Protein AF-A0A2D6SUH9-F1 (afdb_monomer_lite)

Structure (mmCIF, N/CA/C/O backbone):
data_AF-A0A2D6SUH9-F1
#
_entry.id   AF-A0A2D6SUH9-F1
#
loop_
_atom_site.group_PDB
_atom_site.id
_atom_site.type_symbol
_atom_site.label_atom_id
_atom_site.label_alt_id
_atom_site.label_comp_id
_atom_site.label_asym_id
_atom_site.label_entity_id
_atom_site.label_seq_id
_atom_site.pdbx_PDB_ins_code
_atom_site.Cartn_x
_atom_site.Cartn_y
_atom_site.Cartn_z
_atom_site.occupancy
_atom_site.B_iso_or_equiv
_atom_site.auth_seq_id
_atom_site.auth_comp_id
_atom_site.auth_asym_id
_atom_site.auth_atom_id
_atom_site.pdbx_PDB_model_num
ATOM 1 N N . MET A 1 1 ? -25.200 4.682 37.739 1.00 64.69 1 MET A N 1
ATOM 2 C CA . MET A 1 1 ? -24.087 3.697 37.782 1.00 64.69 1 MET A CA 1
ATOM 3 C C . MET A 1 1 ? -24.037 2.743 36.588 1.00 64.69 1 MET A C 1
ATOM 5 O O . MET A 1 1 ? -23.022 2.747 35.902 1.00 64.69 1 MET A O 1
ATOM 9 N N . LYS A 1 2 ? -25.052 1.905 36.299 1.00 80.12 2 LYS A N 1
ATOM 10 C CA . LYS A 1 2 ? -25.004 1.034 35.094 1.00 80.12 2 LYS A CA 1
ATOM 11 C C . LYS A 1 2 ? -25.083 1.832 33.780 1.00 80.12 2 LYS A C 1
ATOM 13 O O . LYS A 1 2 ? -24.382 1.491 32.833 1.00 80.12 2 LYS A O 1
ATOM 18 N N . SER A 1 3 ? -25.871 2.909 33.765 1.00 85.44 3 SER A N 1
ATOM 19 C CA . SER A 1 3 ? -26.000 3.869 32.656 1.00 85.44 3 SER A CA 1
ATOM 20 C C . SER A 1 3 ? -24.660 4.489 32.252 1.00 85.44 3 SER A C 1
ATOM 22 O O . SER A 1 3 ? -24.271 4.440 31.090 1.00 85.44 3 SER A O 1
ATOM 24 N N . ASP A 1 4 ? -23.915 5.002 33.229 1.00 92.88 4 ASP A N 1
ATOM 25 C CA . ASP A 1 4 ? -22.715 5.818 32.998 1.00 92.88 4 ASP A CA 1
ATOM 26 C C . ASP A 1 4 ? -21.570 4.963 32.447 1.00 92.88 4 ASP A C 1
ATOM 28 O O . ASP A 1 4 ? -20.820 5.373 31.560 1.00 92.88 4 ASP A O 1
ATOM 32 N N . ARG A 1 5 ? -21.487 3.710 32.912 1.00 89.00 5 ARG A N 1
ATOM 33 C CA . ARG A 1 5 ? -20.539 2.724 32.387 1.00 89.00 5 ARG A CA 1
ATOM 34 C C . ARG A 1 5 ? -20.836 2.371 30.931 1.00 89.00 5 ARG A C 1
ATOM 36 O O . ARG A 1 5 ? -19.904 2.203 30.148 1.00 89.00 5 ARG A O 1
ATOM 43 N N . LEU A 1 6 ? -22.113 2.244 30.577 1.00 87.56 6 LEU A N 1
ATOM 44 C CA . LEU A 1 6 ? -22.540 1.903 29.222 1.00 87.56 6 LEU A CA 1
ATOM 45 C C . LEU A 1 6 ? -22.264 3.068 28.264 1.00 87.56 6 LEU A C 1
ATOM 47 O O . LEU A 1 6 ? -21.654 2.854 27.219 1.00 87.56 6 LEU A O 1
ATOM 51 N N . LEU A 1 7 ? -22.580 4.301 28.676 1.00 89.31 7 LEU A N 1
ATOM 52 C CA . LEU A 1 7 ? -22.235 5.519 27.935 1.00 89.31 7 LEU A CA 1
ATOM 53 C C . LEU A 1 7 ? -20.727 5.605 27.664 1.00 89.31 7 LEU A C 1
ATOM 55 O O . LEU A 1 7 ? -20.320 5.769 26.513 1.00 89.31 7 LEU A O 1
ATOM 59 N N . LYS A 1 8 ? -19.889 5.384 28.684 1.00 92.12 8 LYS A N 1
ATOM 60 C CA . LYS A 1 8 ? -18.429 5.386 28.520 1.00 92.12 8 LYS A CA 1
ATOM 61 C C . LYS A 1 8 ? -17.947 4.330 27.518 1.00 92.12 8 LYS A C 1
ATOM 63 O O . LYS A 1 8 ? -17.175 4.655 26.622 1.00 92.12 8 LYS A O 1
ATOM 68 N N . MET A 1 9 ? -18.440 3.093 27.611 1.00 88.00 9 MET A N 1
ATOM 69 C CA . MET A 1 9 ? -18.059 2.024 26.675 1.00 88.00 9 MET A CA 1
ATOM 70 C C . MET A 1 9 ? -18.512 2.310 25.239 1.00 88.00 9 MET A C 1
ATOM 72 O O . MET A 1 9 ? -17.780 2.013 24.298 1.00 88.00 9 MET A O 1
ATOM 76 N N . THR A 1 10 ? -19.688 2.917 25.045 1.00 88.88 10 THR A N 1
ATOM 77 C CA . THR A 1 10 ? -20.142 3.315 23.702 1.00 88.88 10 THR A CA 1
ATOM 78 C C . THR A 1 10 ? -19.294 4.438 23.106 1.00 88.88 10 THR A C 1
ATOM 80 O O . THR A 1 10 ? -19.019 4.413 21.907 1.00 88.88 10 THR A O 1
ATOM 83 N N . ALA A 1 11 ? -18.828 5.385 23.927 1.00 91.19 11 ALA A N 1
ATOM 84 C CA . ALA A 1 11 ? -17.913 6.436 23.492 1.00 91.19 11 ALA A CA 1
ATOM 85 C C . ALA A 1 11 ? -16.540 5.861 23.104 1.00 91.19 11 ALA A C 1
ATOM 87 O O . ALA A 1 11 ? -16.029 6.173 22.030 1.00 91.19 11 ALA A O 1
ATOM 88 N N . GLU A 1 12 ? -15.986 4.959 23.922 1.00 90.31 12 GLU A N 1
ATOM 89 C CA . GLU A 1 12 ? -14.741 4.236 23.615 1.00 90.31 12 GLU A CA 1
ATOM 90 C C . GLU A 1 12 ? -14.863 3.416 22.322 1.00 90.31 12 GLU A C 1
ATOM 92 O O . GLU A 1 12 ? -13.961 3.431 21.485 1.00 90.31 12 GLU A O 1
ATOM 97 N N . TYR A 1 13 ? -15.998 2.739 22.125 1.00 88.94 13 TYR A N 1
ATOM 98 C CA . TYR A 1 13 ? -16.274 1.977 20.911 1.00 88.94 13 TYR A CA 1
ATOM 99 C C . TYR A 1 13 ? -16.335 2.870 19.664 1.00 88.94 13 TYR A C 1
ATOM 101 O O . TYR A 1 13 ? -15.702 2.548 18.659 1.00 88.94 13 TYR A O 1
ATOM 109 N N . ARG A 1 14 ? -17.039 4.010 19.727 1.00 89.44 14 ARG A N 1
ATOM 110 C CA . ARG A 1 14 ? -17.092 4.984 18.622 1.00 89.44 14 ARG A CA 1
ATOM 111 C C . ARG A 1 14 ? -15.703 5.515 18.277 1.00 89.44 14 ARG A C 1
ATOM 113 O O . ARG A 1 14 ? -15.312 5.451 17.118 1.00 89.44 14 ARG A O 1
ATOM 120 N N . ALA A 1 15 ? -14.928 5.921 19.282 1.00 91.62 15 ALA A N 1
ATOM 121 C CA . ALA A 1 15 ? -13.561 6.395 19.077 1.00 91.62 15 ALA A CA 1
ATOM 122 C C . ALA A 1 15 ? -12.661 5.321 18.436 1.00 91.62 15 ALA A C 1
ATOM 124 O O . ALA A 1 15 ? -11.898 5.613 17.515 1.00 91.62 15 ALA A O 1
ATOM 125 N N . ALA A 1 16 ? -12.770 4.062 18.875 1.00 90.06 16 ALA A N 1
ATOM 126 C CA . ALA A 1 16 ? -12.025 2.951 18.283 1.00 90.06 16 ALA A CA 1
ATOM 127 C C . ALA A 1 16 ? -12.436 2.677 16.827 1.00 90.06 16 ALA A C 1
ATOM 129 O O . ALA A 1 16 ? -11.591 2.334 15.997 1.00 90.06 16 ALA A O 1
ATOM 130 N N . LEU A 1 17 ? -13.724 2.827 16.515 1.00 88.75 17 LEU A N 1
ATOM 131 C CA . LEU A 1 17 ? -14.272 2.621 15.179 1.00 88.75 17 LEU A CA 1
ATOM 132 C C . LEU A 1 17 ? -13.851 3.735 14.214 1.00 88.75 17 LEU A C 1
ATOM 134 O O . LEU A 1 17 ? -13.457 3.440 13.086 1.00 88.75 17 LEU A O 1
ATOM 138 N N . ASP A 1 18 ? -13.873 4.990 14.657 1.00 91.25 18 ASP A N 1
ATOM 139 C CA . ASP A 1 18 ? -13.424 6.132 13.855 1.00 91.25 18 ASP A CA 1
ATOM 140 C C . ASP A 1 18 ? -11.919 6.068 13.587 1.00 91.25 18 ASP A C 1
ATOM 142 O O . ASP A 1 18 ? -11.479 6.262 12.452 1.00 91.25 18 ASP A O 1
ATOM 146 N N . LEU A 1 19 ? -11.131 5.683 14.593 1.00 90.25 19 LEU A N 1
ATOM 147 C CA . LEU A 1 19 ? -9.700 5.453 14.426 1.00 90.25 19 LEU A CA 1
ATOM 148 C C . LEU A 1 19 ? -9.415 4.320 13.432 1.00 90.25 19 LEU A C 1
ATOM 150 O O . LEU A 1 19 ? -8.535 4.446 12.586 1.00 90.25 19 LEU A O 1
ATOM 154 N N . TRP A 1 20 ? -10.191 3.234 13.484 1.00 89.88 20 TRP A N 1
ATOM 155 C CA . TRP A 1 20 ? -10.067 2.142 12.519 1.00 89.88 20 TRP A CA 1
ATOM 156 C C . TRP A 1 20 ? -10.394 2.583 11.084 1.00 89.88 20 TRP A C 1
ATOM 158 O O . TRP A 1 20 ? -9.660 2.225 10.164 1.00 89.88 20 TRP A O 1
ATOM 168 N N . LYS A 1 21 ? -11.453 3.381 10.884 1.00 89.25 21 LYS A N 1
ATOM 169 C CA . LYS A 1 21 ? -11.788 3.954 9.567 1.00 89.25 21 LYS A CA 1
ATOM 170 C C . LYS A 1 21 ? -10.675 4.857 9.046 1.00 89.25 21 LYS A C 1
ATOM 172 O O . LYS A 1 21 ? -10.312 4.774 7.876 1.00 89.25 21 LYS A O 1
ATOM 177 N N . HIS A 1 22 ? -10.129 5.705 9.913 1.00 91.69 22 HIS A N 1
ATOM 178 C CA . HIS A 1 22 ? -9.018 6.579 9.560 1.00 91.69 22 HIS A CA 1
ATOM 179 C C . HIS A 1 22 ? -7.781 5.775 9.127 1.00 91.69 22 HIS A C 1
ATOM 181 O O . HIS A 1 22 ? -7.218 6.041 8.065 1.00 91.69 22 HIS A O 1
ATOM 187 N N . ASP A 1 23 ? -7.411 4.745 9.894 1.00 89.94 23 ASP A N 1
ATOM 188 C CA . ASP A 1 23 ? -6.299 3.848 9.564 1.00 89.94 23 ASP A CA 1
ATOM 189 C C . ASP A 1 23 ? -6.527 3.110 8.230 1.00 89.94 23 ASP A C 1
ATOM 191 O O . ASP A 1 23 ? -5.582 2.920 7.458 1.00 89.94 23 ASP A O 1
ATOM 195 N N . ASP A 1 24 ? -7.767 2.710 7.925 1.00 89.38 24 ASP A N 1
ATOM 196 C CA . ASP A 1 24 ? -8.095 2.056 6.655 1.00 89.38 24 ASP A CA 1
ATOM 197 C C . ASP A 1 24 ? -7.981 3.012 5.461 1.00 89.38 24 ASP A C 1
ATOM 199 O O . ASP A 1 24 ? -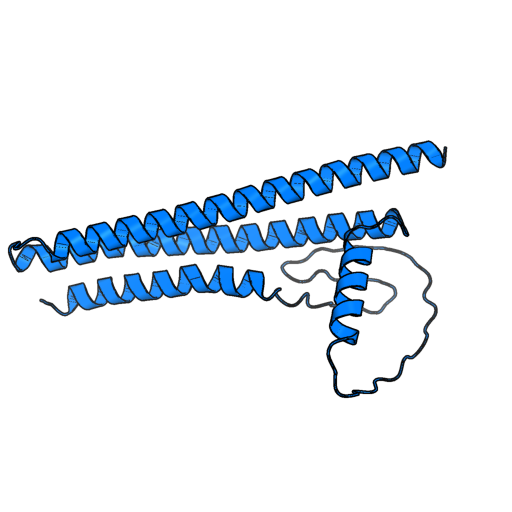7.367 2.661 4.452 1.00 89.38 24 ASP A O 1
ATOM 203 N N . ASN A 1 25 ? -8.464 4.249 5.598 1.00 91.75 25 ASN A N 1
ATOM 204 C CA . ASN A 1 25 ? -8.301 5.282 4.572 1.00 91.75 25 ASN A CA 1
ATOM 205 C C . ASN A 1 25 ? -6.818 5.588 4.317 1.00 91.75 25 ASN A C 1
ATOM 207 O O . ASN A 1 25 ? -6.381 5.666 3.168 1.00 91.75 25 ASN A O 1
ATOM 211 N N . LEU A 1 26 ? -6.012 5.693 5.380 1.00 90.62 26 LEU A N 1
ATOM 212 C CA . LEU A 1 26 ? -4.562 5.855 5.261 1.00 90.62 26 LEU A CA 1
ATOM 213 C C . LEU A 1 26 ? -3.906 4.658 4.566 1.00 90.62 26 LEU A C 1
ATOM 215 O O . LEU A 1 26 ? -2.988 4.836 3.762 1.00 90.62 26 LEU A O 1
ATOM 219 N N . ARG A 1 27 ? -4.364 3.434 4.848 1.00 89.12 27 ARG A N 1
ATOM 220 C CA . ARG A 1 27 ? -3.883 2.217 4.181 1.00 89.12 27 ARG A CA 1
ATOM 221 C C . ARG A 1 27 ? -4.179 2.248 2.682 1.00 89.12 27 ARG A C 1
ATOM 223 O O . ARG A 1 27 ? -3.262 2.003 1.898 1.00 89.12 27 ARG A O 1
ATOM 230 N N . GLN A 1 28 ? -5.410 2.577 2.292 1.00 91.25 28 GLN A N 1
ATOM 231 C CA . GLN A 1 28 ? -5.813 2.685 0.887 1.00 91.25 28 GLN A CA 1
ATOM 232 C C . GLN A 1 28 ? -5.043 3.800 0.161 1.00 91.25 28 GLN A C 1
ATOM 234 O O . GLN A 1 28 ? -4.501 3.573 -0.919 1.00 91.25 28 GLN A O 1
ATOM 239 N N . SER A 1 29 ? -4.900 4.975 0.786 1.00 93.81 29 SER A N 1
ATOM 240 C CA . SER A 1 29 ? -4.123 6.096 0.239 1.00 93.81 29 SER A CA 1
ATOM 241 C C . SER A 1 29 ? -2.661 5.713 -0.007 1.00 93.81 29 SER A C 1
ATOM 243 O O . SER A 1 29 ? -2.131 5.936 -1.093 1.00 93.81 29 SER A O 1
ATOM 245 N N . ARG A 1 30 ? -2.015 5.047 0.958 1.00 91.69 30 ARG A N 1
ATOM 246 C CA . ARG A 1 30 ? -0.652 4.531 0.786 1.00 91.69 30 ARG A CA 1
ATOM 247 C C . ARG A 1 30 ? -0.582 3.546 -0.380 1.00 91.69 30 ARG A C 1
ATOM 249 O O . ARG A 1 30 ? 0.293 3.690 -1.225 1.00 91.69 30 ARG A O 1
ATOM 256 N N . GLN A 1 31 ? -1.481 2.559 -0.444 1.00 91.50 31 GLN A N 1
ATOM 257 C CA . GLN A 1 31 ? -1.500 1.584 -1.546 1.00 91.50 31 GLN A CA 1
ATOM 258 C C . GLN A 1 31 ? -1.607 2.268 -2.913 1.00 91.50 31 GLN A C 1
ATOM 260 O O . GLN A 1 31 ? -0.838 1.928 -3.810 1.00 91.50 31 GLN A O 1
ATOM 265 N N . SER A 1 32 ? -2.484 3.266 -3.035 1.00 94.44 32 SER A N 1
ATOM 266 C CA . SER A 1 32 ? -2.597 4.096 -4.237 1.00 94.44 32 SER A CA 1
ATOM 267 C C . SER A 1 32 ? -1.275 4.800 -4.565 1.00 94.44 32 SER A C 1
ATOM 269 O O . SER A 1 32 ? -0.763 4.661 -5.672 1.00 94.44 32 SER A O 1
ATOM 271 N N . ASN A 1 33 ? -0.640 5.453 -3.585 1.00 94.00 33 ASN A N 1
ATOM 272 C CA . ASN A 1 33 ? 0.637 6.147 -3.790 1.00 94.00 33 ASN A CA 1
ATOM 273 C C . ASN A 1 33 ? 1.761 5.212 -4.261 1.00 94.00 33 ASN A C 1
ATOM 275 O O . ASN A 1 33 ? 2.553 5.589 -5.120 1.00 94.00 33 ASN A O 1
ATOM 279 N N . PHE A 1 34 ? 1.834 3.987 -3.737 1.00 94.06 34 PHE A N 1
ATOM 280 C CA . PHE A 1 34 ? 2.821 2.999 -4.183 1.00 94.06 34 PHE A CA 1
ATOM 281 C C . PHE A 1 34 ? 2.581 2.505 -5.602 1.00 94.06 34 PHE A C 1
ATOM 283 O O . PHE A 1 34 ? 3.534 2.363 -6.370 1.00 94.06 34 PHE A O 1
ATOM 290 N N . LEU A 1 35 ? 1.322 2.245 -5.956 1.00 94.38 35 LEU A N 1
ATOM 291 C CA . LEU A 1 35 ? 0.970 1.877 -7.321 1.00 94.38 35 LEU A CA 1
ATOM 292 C C . LEU A 1 35 ? 1.299 3.023 -8.278 1.00 94.38 35 LEU A C 1
ATOM 294 O O . LEU A 1 35 ? 1.971 2.788 -9.275 1.00 94.38 35 LEU A O 1
ATOM 298 N N . ASN A 1 36 ? 0.948 4.261 -7.925 1.00 96.31 36 ASN A N 1
ATOM 299 C CA . ASN A 1 36 ? 1.270 5.448 -8.717 1.00 96.31 36 ASN A CA 1
ATOM 300 C C . ASN A 1 36 ? 2.783 5.632 -8.892 1.00 96.31 36 ASN A C 1
ATOM 302 O O . ASN A 1 36 ? 3.236 5.908 -9.999 1.00 96.31 36 ASN A O 1
ATOM 306 N N . ALA A 1 37 ? 3.577 5.419 -7.838 1.00 94.19 37 ALA A N 1
ATOM 307 C CA . ALA A 1 37 ? 5.034 5.474 -7.929 1.00 94.19 37 ALA A CA 1
ATOM 308 C C . ALA A 1 37 ? 5.594 4.412 -8.893 1.00 94.19 37 ALA A C 1
ATOM 310 O O . ALA A 1 37 ? 6.458 4.719 -9.710 1.00 94.19 37 ALA A O 1
ATOM 311 N N . ASN A 1 38 ? 5.081 3.177 -8.852 1.00 95.06 38 ASN A N 1
ATOM 312 C CA . ASN A 1 38 ? 5.506 2.132 -9.788 1.00 95.06 38 ASN A CA 1
ATOM 313 C C . ASN A 1 38 ? 5.046 2.414 -11.221 1.00 95.06 38 ASN A C 1
ATOM 315 O O . ASN A 1 38 ? 5.823 2.209 -12.146 1.00 95.06 38 ASN A O 1
ATOM 319 N N . VAL A 1 39 ? 3.828 2.924 -11.416 1.00 96.38 39 VAL A N 1
ATOM 320 C CA . VAL A 1 39 ? 3.338 3.350 -12.736 1.00 96.38 39 VAL A CA 1
ATOM 321 C C . VAL A 1 39 ? 4.227 4.454 -13.306 1.00 96.38 39 VAL A C 1
ATOM 323 O O . VAL A 1 39 ? 4.619 4.368 -14.465 1.00 96.38 39 VAL A O 1
ATOM 326 N N . ALA A 1 40 ? 4.615 5.442 -12.496 1.00 96.06 40 ALA A N 1
ATOM 327 C CA . ALA A 1 40 ? 5.536 6.496 -12.914 1.00 96.06 40 ALA A CA 1
ATOM 328 C C . ALA A 1 40 ? 6.916 5.940 -13.304 1.00 96.06 40 ALA A C 1
ATOM 330 O O . ALA A 1 40 ? 7.469 6.339 -14.325 1.00 96.06 40 ALA A O 1
ATOM 331 N N . LEU A 1 41 ? 7.455 4.983 -12.540 1.00 94.44 41 LEU A N 1
ATOM 332 C CA . LEU A 1 41 ? 8.722 4.322 -12.875 1.00 94.44 41 LEU A CA 1
ATOM 333 C C . LEU A 1 41 ? 8.634 3.494 -14.164 1.00 94.44 41 LEU A C 1
ATOM 335 O O . LEU A 1 41 ? 9.563 3.517 -14.967 1.00 94.44 41 LEU A O 1
ATOM 339 N N . VAL A 1 42 ? 7.527 2.782 -14.386 1.00 95.38 42 VAL A N 1
ATOM 340 C CA . VAL A 1 42 ? 7.291 2.030 -15.629 1.00 95.38 42 VAL A CA 1
ATOM 341 C C . VAL A 1 42 ? 7.136 2.979 -16.817 1.00 95.38 42 VAL A C 1
ATOM 343 O O . VAL A 1 42 ? 7.699 2.720 -17.877 1.00 95.38 42 VAL A O 1
ATOM 346 N N . ALA A 1 43 ? 6.432 4.100 -16.647 1.00 96.12 43 ALA A N 1
ATOM 347 C CA . ALA A 1 43 ? 6.311 5.129 -17.676 1.00 96.12 43 ALA A CA 1
ATOM 348 C C . ALA A 1 43 ? 7.673 5.755 -18.013 1.00 96.12 43 ALA A C 1
ATOM 350 O O . ALA A 1 43 ? 7.994 5.920 -19.188 1.00 96.12 43 ALA A O 1
ATOM 351 N N . LEU A 1 44 ? 8.501 6.034 -17.000 1.00 93.19 44 LEU A N 1
ATOM 352 C CA . LEU A 1 44 ? 9.873 6.510 -17.181 1.00 93.19 44 LEU A CA 1
ATOM 353 C C . LEU A 1 44 ? 10.720 5.489 -17.948 1.00 93.19 44 LEU A C 1
ATOM 355 O O . LEU A 1 44 ? 11.416 5.862 -18.888 1.00 93.19 44 LEU A O 1
ATOM 359 N N . LEU A 1 45 ? 10.630 4.205 -17.592 1.00 92.69 45 LEU A N 1
ATOM 360 C CA . LEU A 1 45 ? 11.310 3.132 -18.317 1.00 92.69 45 LEU A CA 1
ATOM 361 C C . LEU A 1 45 ? 10.847 3.070 -19.781 1.00 92.69 45 LEU A C 1
ATOM 363 O O . LEU A 1 45 ? 11.679 3.004 -20.678 1.00 92.69 45 LEU A O 1
ATOM 367 N N . GLY A 1 46 ? 9.539 3.153 -20.035 1.00 92.75 46 GLY A N 1
ATOM 368 C CA . GLY A 1 46 ? 8.983 3.184 -21.390 1.00 92.75 46 GLY A CA 1
ATOM 369 C C . GLY A 1 46 ? 9.465 4.386 -22.207 1.00 92.75 46 GLY A C 1
ATOM 370 O O . GLY A 1 46 ? 9.836 4.227 -23.366 1.00 92.75 46 GLY A O 1
ATOM 371 N N . ALA A 1 47 ? 9.532 5.571 -21.595 1.00 91.44 47 ALA A N 1
ATOM 372 C CA . ALA A 1 47 ? 10.082 6.765 -22.232 1.00 91.44 47 ALA A CA 1
ATOM 373 C C . ALA A 1 47 ? 11.572 6.596 -22.571 1.00 91.44 47 ALA A C 1
ATOM 375 O O . ALA A 1 47 ? 11.979 6.917 -23.683 1.00 91.44 47 ALA A O 1
ATOM 376 N N . ILE A 1 48 ? 12.369 6.032 -21.654 1.00 87.62 48 ILE A N 1
ATOM 377 C CA . ILE A 1 48 ? 13.792 5.731 -21.884 1.00 87.62 48 ILE A CA 1
ATOM 378 C C . ILE A 1 48 ? 13.967 4.774 -23.070 1.00 87.62 48 ILE A C 1
ATOM 380 O O . ILE A 1 48 ? 14.839 5.002 -23.903 1.00 87.62 48 ILE A O 1
ATOM 384 N N . LEU A 1 49 ? 13.132 3.734 -23.161 1.00 87.25 49 LEU A N 1
ATOM 385 C CA . LEU A 1 49 ? 13.166 2.757 -24.255 1.00 87.25 49 LEU A CA 1
ATOM 386 C C . LEU A 1 49 ? 12.686 3.330 -25.599 1.00 87.25 49 LEU A C 1
ATOM 388 O O . LEU A 1 49 ? 13.067 2.818 -26.647 1.00 87.25 49 LEU A O 1
ATOM 392 N N . GLY A 1 50 ? 11.833 4.358 -25.579 1.00 87.12 50 GLY A N 1
ATOM 393 C CA . GLY A 1 50 ? 11.292 4.994 -26.784 1.00 87.12 50 GLY A CA 1
ATOM 394 C C . GLY A 1 50 ? 12.213 6.041 -27.415 1.00 87.12 50 GLY A C 1
ATOM 395 O O . GLY A 1 50 ? 12.059 6.366 -28.594 1.00 87.12 50 GLY A O 1
ATOM 396 N N . ILE A 1 51 ? 13.172 6.579 -26.660 1.00 85.75 51 ILE A N 1
ATOM 397 C CA . ILE A 1 51 ? 14.188 7.483 -27.205 1.00 85.75 51 ILE A CA 1
ATOM 398 C C . ILE A 1 51 ? 15.121 6.645 -28.089 1.00 85.75 51 ILE A C 1
ATOM 400 O O . ILE A 1 51 ? 15.614 5.609 -27.657 1.00 85.75 51 ILE A O 1
ATOM 404 N N . LYS A 1 52 ? 15.393 7.096 -29.324 1.00 76.81 52 LYS A N 1
ATOM 405 C CA . LYS A 1 52 ? 16.474 6.551 -30.171 1.00 76.81 52 LYS A CA 1
ATOM 406 C C . LYS A 1 52 ? 17.830 6.957 -29.584 1.00 76.81 52 LYS A C 1
ATOM 408 O O . LYS A 1 52 ? 18.537 7.789 -30.144 1.00 76.81 52 LYS A O 1
ATOM 413 N N . SER A 1 53 ? 18.124 6.468 -28.392 1.00 67.6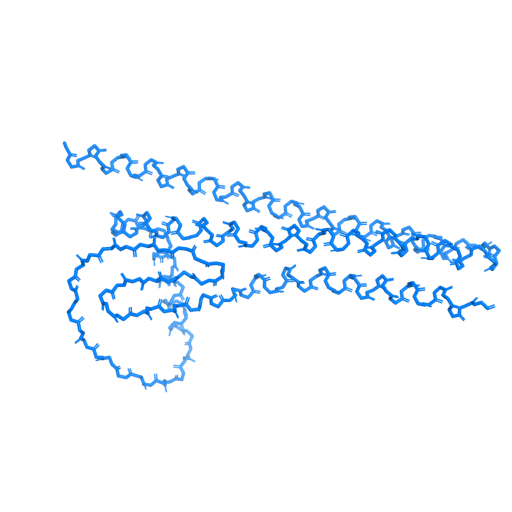9 53 SER A N 1
ATOM 414 C CA . SER A 1 53 ? 19.371 6.690 -27.680 1.00 67.69 53 SER A CA 1
ATOM 415 C C . SER A 1 53 ? 20.414 5.682 -28.140 1.00 67.69 53 SER A C 1
ATOM 417 O O . SER A 1 53 ? 20.102 4.621 -28.682 1.00 67.69 53 SER A O 1
ATOM 419 N N . ASP A 1 54 ? 21.673 6.054 -27.940 1.00 78.12 54 ASP A N 1
ATOM 420 C CA . ASP A 1 54 ? 22.817 5.195 -28.201 1.00 78.12 54 ASP A CA 1
ATOM 421 C C . ASP A 1 54 ? 22.643 3.846 -27.477 1.00 78.12 54 ASP A C 1
ATOM 423 O O . ASP A 1 54 ? 22.300 3.823 -26.286 1.00 78.12 54 ASP A O 1
ATOM 427 N N . LEU A 1 55 ? 22.864 2.726 -28.179 1.00 77.31 55 LEU A N 1
ATOM 428 C CA . LEU A 1 55 ? 22.612 1.374 -27.649 1.00 77.31 55 LEU A CA 1
ATOM 429 C C . LEU A 1 55 ? 23.378 1.121 -26.340 1.00 77.31 55 LEU A C 1
ATOM 431 O O . LEU A 1 55 ? 22.928 0.343 -25.502 1.00 77.31 55 LEU A O 1
ATOM 435 N N . ALA A 1 56 ? 24.498 1.818 -26.134 1.00 81.94 56 ALA A N 1
ATOM 436 C CA . ALA A 1 56 ? 25.322 1.718 -24.936 1.00 81.94 56 ALA A CA 1
ATOM 437 C C . ALA A 1 56 ? 24.679 2.325 -23.668 1.00 81.94 56 ALA A C 1
ATOM 439 O O . ALA A 1 56 ? 24.963 1.868 -22.559 1.00 81.94 56 ALA A O 1
ATOM 440 N N . LEU A 1 57 ? 23.801 3.331 -23.793 1.00 85.62 57 LEU A N 1
ATOM 441 C CA . LEU A 1 57 ? 23.188 4.023 -22.643 1.00 85.62 57 LEU A CA 1
ATOM 442 C C . LEU A 1 57 ? 21.938 3.312 -22.111 1.00 85.62 57 LEU A C 1
ATOM 444 O O . LEU A 1 57 ? 21.636 3.374 -20.915 1.00 85.62 57 LEU A O 1
ATOM 448 N N . LEU A 1 58 ? 21.227 2.606 -22.984 1.00 86.38 58 LEU A N 1
ATOM 449 C CA . LEU A 1 58 ? 19.997 1.887 -22.666 1.00 86.38 58 LEU A CA 1
ATOM 450 C C . LEU A 1 58 ? 20.166 0.837 -21.541 1.00 86.38 58 LEU A C 1
ATOM 452 O O . LEU A 1 58 ? 19.376 0.875 -20.590 1.00 86.38 58 LEU A O 1
ATOM 456 N N . PRO A 1 59 ? 21.198 -0.041 -21.538 1.00 88.25 59 PRO A N 1
ATOM 457 C CA . PRO A 1 59 ? 21.395 -1.005 -20.455 1.00 88.25 59 PRO A CA 1
ATOM 458 C C . PRO A 1 59 ? 21.827 -0.349 -19.138 1.00 88.25 59 PRO A C 1
ATOM 460 O O . PRO A 1 59 ? 21.610 -0.915 -18.069 1.00 88.25 59 PRO A O 1
ATOM 463 N N . LEU A 1 60 ? 22.462 0.827 -19.168 1.00 90.56 60 LEU A N 1
ATOM 464 C CA . LEU A 1 60 ? 22.816 1.557 -17.946 1.00 90.56 60 LEU A CA 1
ATOM 465 C C . LEU A 1 60 ? 21.561 2.142 -17.282 1.00 90.56 60 LEU A C 1
ATOM 467 O O . LEU A 1 60 ? 21.348 1.963 -16.083 1.00 90.56 60 LEU A O 1
ATOM 471 N N . LEU A 1 61 ? 20.704 2.801 -18.065 1.00 90.62 61 LEU A N 1
ATOM 472 C CA . LEU A 1 61 ? 19.476 3.425 -17.568 1.00 90.62 61 LEU A CA 1
ATOM 473 C C . LEU A 1 61 ? 18.446 2.393 -17.077 1.00 90.62 61 LEU A C 1
ATOM 475 O O . LEU A 1 61 ? 17.794 2.611 -16.051 1.00 90.62 61 LEU A O 1
ATOM 479 N N . SER A 1 62 ? 18.326 1.243 -17.748 1.00 88.88 62 SER A N 1
ATOM 480 C CA . SER A 1 62 ? 17.460 0.146 -17.288 1.00 88.88 62 SER A CA 1
ATOM 481 C C . SER A 1 62 ? 17.933 -0.443 -15.952 1.00 88.88 62 SER A C 1
ATOM 483 O O . SER A 1 62 ? 17.124 -0.692 -15.058 1.00 88.88 62 SER A O 1
ATOM 485 N N . ARG A 1 63 ? 19.251 -0.580 -15.754 1.00 92.12 63 ARG A N 1
ATOM 486 C CA . ARG A 1 63 ? 19.830 -1.015 -14.474 1.00 92.12 63 ARG A CA 1
ATOM 487 C C . ARG A 1 63 ? 19.583 -0.002 -13.360 1.00 92.12 63 ARG A C 1
ATOM 489 O O . ARG A 1 63 ? 19.196 -0.402 -12.266 1.00 92.12 63 ARG A O 1
ATOM 496 N N . LEU A 1 64 ? 19.747 1.294 -13.631 1.00 92.88 64 LEU A N 1
ATOM 497 C CA . LEU A 1 64 ? 19.485 2.357 -12.653 1.00 92.88 64 LEU A CA 1
ATOM 498 C C . LEU A 1 64 ? 18.014 2.404 -12.220 1.00 92.88 64 LEU A C 1
ATOM 500 O O . LEU A 1 64 ? 17.719 2.484 -11.028 1.00 92.88 64 LEU A O 1
ATOM 504 N N . THR A 1 65 ? 17.085 2.306 -13.173 1.00 93.31 65 THR A N 1
ATOM 505 C CA . THR A 1 65 ? 15.645 2.280 -12.869 1.00 93.31 65 THR A CA 1
ATOM 506 C C . THR A 1 65 ? 15.257 1.036 -12.068 1.00 93.31 65 THR A C 1
ATOM 508 O O . THR A 1 65 ? 14.558 1.153 -11.059 1.00 93.31 65 THR A O 1
ATOM 511 N N . ALA A 1 66 ? 15.777 -0.142 -12.424 1.00 93.88 66 ALA A N 1
ATOM 512 C CA . ALA A 1 66 ? 15.545 -1.366 -11.659 1.00 93.88 66 ALA A CA 1
ATOM 513 C C . ALA A 1 66 ? 16.172 -1.331 -10.253 1.00 93.88 66 ALA A C 1
ATOM 515 O O . ALA A 1 66 ? 15.544 -1.769 -9.284 1.00 93.88 66 ALA A O 1
ATOM 516 N N . ALA A 1 67 ? 17.369 -0.750 -10.116 1.00 93.62 67 ALA A N 1
ATOM 517 C CA . ALA A 1 67 ? 18.040 -0.554 -8.833 1.00 93.62 67 ALA A CA 1
ATOM 518 C C . ALA A 1 67 ? 17.245 0.355 -7.882 1.00 93.62 67 ALA A C 1
ATOM 520 O O . ALA A 1 67 ? 17.366 0.205 -6.670 1.00 93.62 67 ALA A O 1
ATOM 521 N N . PHE A 1 68 ? 16.403 1.251 -8.405 1.00 94.81 68 PHE A N 1
ATOM 522 C CA . PHE A 1 68 ? 15.469 2.045 -7.605 1.00 94.81 68 PHE A CA 1
ATOM 523 C C . PHE A 1 68 ? 14.149 1.303 -7.320 1.00 94.81 68 PHE A C 1
ATOM 525 O O . PHE A 1 68 ? 13.635 1.343 -6.199 1.00 94.81 68 PHE A O 1
ATOM 532 N N . GLY A 1 69 ? 13.609 0.576 -8.304 1.00 94.69 69 GLY A N 1
ATOM 533 C CA . GLY A 1 69 ? 12.347 -0.162 -8.168 1.00 94.69 69 GLY A CA 1
ATOM 534 C C . GLY A 1 69 ? 12.386 -1.298 -7.134 1.00 94.69 69 GLY A C 1
ATOM 535 O O . GLY A 1 69 ? 11.435 -1.477 -6.367 1.00 94.69 69 GLY A O 1
ATOM 536 N N . LEU A 1 70 ? 13.497 -2.040 -7.051 1.00 96.44 70 LEU A N 1
ATOM 537 C CA . LEU A 1 70 ? 13.676 -3.145 -6.097 1.00 96.44 70 LEU A CA 1
ATOM 538 C C . LEU A 1 70 ? 13.597 -2.716 -4.615 1.00 96.44 70 LEU A C 1
ATOM 540 O O . LEU A 1 70 ? 12.755 -3.262 -3.889 1.00 96.44 70 LEU A O 1
ATOM 544 N N . PRO A 1 71 ? 14.409 -1.754 -4.126 1.00 95.88 71 PRO A N 1
ATOM 545 C CA . PRO A 1 71 ? 14.330 -1.301 -2.741 1.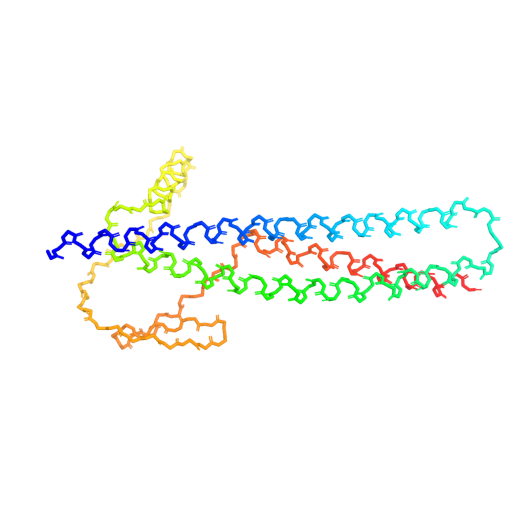00 95.88 71 PRO A CA 1
ATOM 546 C C . PRO A 1 71 ? 12.985 -0.641 -2.435 1.00 95.88 71 PRO A C 1
ATOM 548 O O . PRO A 1 71 ? 12.459 -0.847 -1.341 1.00 95.88 71 PRO A O 1
ATOM 551 N N . LEU A 1 72 ? 12.371 0.063 -3.395 1.00 94.69 72 LEU A N 1
ATOM 552 C CA . LEU A 1 72 ? 11.019 0.603 -3.235 1.00 94.69 72 LEU A CA 1
ATOM 553 C C . LEU A 1 72 ? 10.002 -0.512 -2.930 1.00 94.69 72 LEU A C 1
ATOM 555 O O . LEU A 1 72 ? 9.229 -0.399 -1.976 1.00 94.69 72 LEU A O 1
ATOM 559 N N . CYS A 1 73 ? 10.037 -1.620 -3.678 1.00 96.00 73 CYS A N 1
ATOM 560 C CA . CYS A 1 73 ? 9.179 -2.783 -3.428 1.00 96.00 73 CYS A CA 1
ATOM 561 C C . CYS A 1 73 ? 9.469 -3.444 -2.072 1.00 96.00 73 CYS A C 1
ATOM 563 O O . CYS A 1 73 ? 8.537 -3.835 -1.365 1.00 96.00 73 CYS A O 1
ATOM 565 N N . MET A 1 74 ? 10.742 -3.537 -1.675 1.00 95.25 74 MET A N 1
ATOM 566 C CA . MET A 1 74 ? 11.150 -4.130 -0.397 1.00 95.25 74 MET A CA 1
ATOM 567 C C . MET A 1 74 ? 10.672 -3.303 0.805 1.00 95.25 74 MET A C 1
ATOM 569 O O . MET A 1 74 ? 10.068 -3.849 1.733 1.00 95.25 74 MET A O 1
ATOM 573 N N . VAL A 1 75 ? 10.893 -1.984 0.779 1.00 95.06 75 VAL A N 1
ATOM 574 C CA . VAL A 1 75 ? 10.399 -1.055 1.808 1.00 95.06 75 VAL A CA 1
ATOM 575 C C . VAL A 1 75 ? 8.882 -1.153 1.901 1.00 95.06 75 VAL A C 1
ATOM 577 O O . VAL A 1 75 ? 8.327 -1.266 2.997 1.00 95.06 75 VAL A O 1
ATOM 580 N N . TRP A 1 76 ? 8.200 -1.192 0.756 1.00 94.69 76 TRP A N 1
ATOM 581 C CA . TRP A 1 76 ? 6.750 -1.296 0.735 1.00 94.69 76 TRP A CA 1
ATOM 582 C C . TRP A 1 76 ? 6.230 -2.604 1.329 1.00 94.69 76 TRP A C 1
ATOM 584 O O . TRP A 1 76 ? 5.281 -2.595 2.115 1.00 94.69 76 TRP A O 1
ATOM 594 N N . TRP A 1 77 ? 6.872 -3.730 1.016 1.00 93.31 77 TRP A N 1
ATOM 595 C CA . TRP A 1 77 ? 6.534 -5.028 1.593 1.00 93.31 77 TRP A CA 1
ATOM 596 C C . TRP A 1 77 ? 6.639 -5.018 3.126 1.00 93.31 77 TRP A C 1
ATOM 598 O O . TRP A 1 77 ? 5.729 -5.491 3.814 1.00 93.31 77 TRP A O 1
ATOM 608 N N . LEU A 1 78 ? 7.694 -4.409 3.681 1.00 92.88 78 LEU A N 1
ATOM 609 C CA . LEU A 1 78 ? 7.854 -4.248 5.132 1.00 92.88 78 LEU A CA 1
ATOM 610 C C . LEU A 1 78 ? 6.752 -3.370 5.741 1.00 92.88 78 LEU A C 1
ATOM 612 O O . LEU A 1 78 ? 6.185 -3.724 6.781 1.00 92.88 78 LEU A O 1
ATOM 616 N N . VAL A 1 79 ? 6.416 -2.256 5.084 1.00 92.19 79 VAL A N 1
ATOM 617 C CA . VAL A 1 79 ? 5.331 -1.357 5.507 1.00 92.19 79 VAL A CA 1
ATOM 618 C C . VAL A 1 79 ? 3.989 -2.093 5.517 1.00 92.19 79 VAL A C 1
ATOM 620 O O . VAL A 1 79 ? 3.262 -2.017 6.508 1.00 92.19 79 VAL A O 1
ATOM 623 N N . GLN A 1 80 ? 3.674 -2.860 4.469 1.00 90.06 80 GLN A N 1
ATOM 624 C CA . GLN A 1 80 ? 2.438 -3.646 4.400 1.00 90.06 80 GLN A CA 1
ATOM 625 C C . GLN A 1 80 ? 2.387 -4.731 5.471 1.00 90.06 80 GLN A C 1
ATOM 627 O O . GLN A 1 80 ? 1.370 -4.886 6.148 1.00 90.06 80 GLN A O 1
ATOM 632 N N . ARG A 1 81 ? 3.501 -5.437 5.698 1.00 89.25 81 ARG A N 1
ATOM 633 C CA . ARG A 1 81 ? 3.593 -6.449 6.754 1.00 89.25 81 ARG A CA 1
ATOM 634 C C . ARG A 1 81 ? 3.290 -5.849 8.128 1.00 89.25 81 ARG A C 1
ATOM 636 O O . ARG A 1 81 ? 2.502 -6.419 8.879 1.00 89.25 81 ARG A O 1
ATOM 643 N N . ARG A 1 82 ? 3.872 -4.689 8.449 1.00 90.00 82 ARG A N 1
ATOM 644 C CA . ARG A 1 82 ? 3.628 -3.990 9.720 1.00 90.00 82 ARG A CA 1
ATOM 645 C C . ARG A 1 82 ? 2.182 -3.495 9.834 1.00 90.00 82 ARG A C 1
ATOM 647 O O . ARG A 1 82 ? 1.554 -3.694 10.871 1.00 90.00 82 ARG A O 1
ATOM 654 N N . ASN A 1 83 ? 1.634 -2.909 8.769 1.00 89.06 83 ASN A N 1
ATOM 655 C CA . ASN A 1 83 ? 0.243 -2.446 8.742 1.00 89.06 83 ASN A CA 1
ATOM 656 C C . ASN A 1 83 ? -0.752 -3.601 8.925 1.00 89.06 83 ASN A C 1
ATOM 658 O O . ASN A 1 83 ? -1.743 -3.447 9.639 1.00 89.06 83 ASN A O 1
ATOM 662 N N . GLY A 1 84 ? -0.469 -4.774 8.353 1.00 86.31 84 GLY A N 1
ATOM 663 C CA . GLY A 1 84 ? -1.283 -5.974 8.541 1.00 86.31 84 GLY A CA 1
ATOM 664 C C . GLY A 1 84 ? -1.413 -6.381 10.012 1.00 86.31 84 GLY A C 1
ATOM 665 O O . GLY A 1 84 ? -2.506 -6.739 10.457 1.00 86.31 84 GLY A O 1
ATOM 666 N N . GLU A 1 85 ? -0.336 -6.267 10.794 1.00 86.50 85 GLU A N 1
ATOM 667 C CA . GLU A 1 85 ? -0.375 -6.535 12.237 1.00 86.50 85 GLU A CA 1
ATOM 668 C C . GLU A 1 85 ? -1.169 -5.467 13.009 1.00 86.50 85 GLU A C 1
ATOM 670 O O . GLU A 1 85 ? -1.950 -5.813 13.899 1.00 86.50 85 GLU A O 1
ATOM 675 N N . TYR A 1 86 ? -1.068 -4.185 12.633 1.00 87.56 86 TYR A N 1
ATOM 676 C CA . TYR A 1 86 ? -1.885 -3.126 13.242 1.00 87.56 86 TYR A CA 1
ATOM 677 C C . TYR A 1 86 ? -3.383 -3.339 13.011 1.00 87.56 86 TYR A C 1
ATOM 679 O O . TYR A 1 86 ? -4.172 -3.257 13.954 1.00 87.56 86 TYR A O 1
ATOM 687 N N . VAL A 1 87 ? -3.781 -3.698 11.788 1.00 85.62 87 VAL A N 1
ATOM 688 C CA . VAL A 1 87 ? -5.183 -4.003 11.467 1.00 85.62 87 VAL A CA 1
ATOM 689 C C . VAL A 1 87 ? -5.685 -5.196 12.283 1.00 85.62 87 VAL A C 1
ATOM 691 O O . VAL A 1 87 ? -6.814 -5.177 12.780 1.00 85.62 87 VAL A O 1
ATOM 694 N N . ARG A 1 88 ? -4.857 -6.233 12.470 1.00 85.00 88 ARG A N 1
ATOM 695 C CA . ARG A 1 88 ? -5.206 -7.388 13.315 1.00 85.00 88 ARG A CA 1
ATOM 696 C C . ARG A 1 88 ? -5.420 -6.982 14.768 1.00 85.00 88 ARG A C 1
ATOM 698 O O . ARG A 1 88 ? -6.440 -7.359 15.346 1.00 85.00 88 ARG A O 1
ATOM 705 N N . LEU A 1 89 ? -4.505 -6.195 15.332 1.00 86.94 89 LEU A N 1
ATOM 706 C CA . LEU A 1 89 ? -4.607 -5.705 16.706 1.00 86.94 89 LEU A CA 1
ATOM 707 C C . LEU A 1 89 ? -5.864 -4.845 16.906 1.00 86.94 89 LEU A C 1
ATOM 709 O O . LEU A 1 89 ? -6.592 -5.034 17.878 1.00 86.94 89 LEU A O 1
ATOM 713 N N . ARG A 1 90 ? -6.174 -3.948 15.963 1.00 87.06 90 ARG A N 1
ATOM 714 C CA . ARG A 1 90 ? -7.374 -3.096 16.023 1.00 87.06 90 ARG A CA 1
ATOM 715 C C . ARG A 1 90 ? -8.668 -3.893 15.925 1.00 87.06 90 ARG A C 1
ATOM 717 O O . ARG A 1 90 ? -9.562 -3.707 16.745 1.00 87.06 90 ARG A O 1
ATOM 724 N N . ARG A 1 91 ? -8.757 -4.840 14.985 1.00 85.38 91 ARG A N 1
ATOM 725 C CA . ARG A 1 91 ? -9.916 -5.748 14.883 1.00 85.38 91 ARG A CA 1
ATOM 726 C C . ARG A 1 91 ? -10.111 -6.564 16.156 1.00 85.38 91 ARG A C 1
ATOM 728 O O . ARG A 1 91 ? -11.243 -6.856 16.529 1.00 85.38 91 ARG A O 1
ATOM 735 N N . PHE A 1 92 ? -9.019 -6.941 16.816 1.00 86.12 92 PHE A N 1
ATOM 736 C CA . PHE A 1 92 ? -9.080 -7.627 18.098 1.00 86.12 92 PHE A CA 1
ATOM 737 C C . PHE A 1 92 ? -9.655 -6.731 19.203 1.00 86.12 92 PHE A C 1
ATOM 739 O O . PHE A 1 92 ? -10.574 -7.155 19.899 1.00 86.12 92 PHE A O 1
ATOM 746 N N . GLN A 1 93 ? -9.167 -5.493 19.327 1.00 88.50 93 GLN A N 1
ATOM 747 C CA . GLN A 1 93 ? -9.679 -4.515 20.295 1.00 88.50 93 GLN A CA 1
ATOM 748 C C . GLN A 1 93 ? -11.167 -4.217 20.079 1.00 88.50 93 GLN A C 1
ATOM 750 O O . GLN A 1 93 ? -11.936 -4.251 21.036 1.00 88.50 93 GLN A O 1
ATOM 755 N N . LEU A 1 94 ? -11.582 -3.997 18.827 1.00 88.81 94 LEU A N 1
ATOM 756 C CA . LEU A 1 94 ? -12.985 -3.759 18.479 1.00 88.81 94 LEU A CA 1
ATOM 757 C C . LEU A 1 94 ? -13.871 -4.938 18.885 1.00 88.81 94 LEU A C 1
ATOM 759 O O . LEU A 1 94 ? -14.871 -4.736 19.561 1.00 88.81 94 LEU A O 1
ATOM 763 N N . ARG A 1 95 ? -13.469 -6.174 18.571 1.00 84.81 95 ARG A N 1
ATOM 764 C CA . ARG A 1 95 ? -14.229 -7.372 18.964 1.00 84.81 95 ARG A CA 1
ATOM 765 C C . ARG A 1 95 ? -14.302 -7.578 20.472 1.00 84.81 95 ARG A C 1
ATOM 767 O O . ARG A 1 95 ? -15.311 -8.075 20.962 1.00 84.81 95 ARG A O 1
ATOM 774 N N . ASP A 1 96 ? -13.242 -7.248 21.212 1.00 86.75 96 ASP A N 1
ATOM 775 C CA . ASP A 1 96 ? -13.280 -7.331 22.676 1.00 86.75 96 ASP A CA 1
ATOM 776 C C . ASP A 1 96 ? -14.211 -6.266 23.270 1.00 86.75 96 ASP A C 1
ATOM 778 O O . ASP A 1 96 ? -14.921 -6.565 24.227 1.00 86.75 96 ASP A O 1
ATOM 782 N N . LEU A 1 97 ? -14.265 -5.062 22.686 1.00 87.69 97 LEU A N 1
ATOM 783 C CA . LEU A 1 97 ? -15.240 -4.035 23.061 1.00 87.69 97 LEU A CA 1
ATOM 784 C C . LEU A 1 97 ? -16.667 -4.490 22.746 1.00 87.69 97 LEU A C 1
ATOM 786 O O . LEU A 1 97 ? -17.505 -4.482 23.639 1.00 87.69 97 LEU A O 1
ATOM 790 N N . GLU A 1 98 ? -16.937 -4.978 21.537 1.00 86.62 98 GLU A N 1
ATOM 791 C CA . GLU A 1 98 ? -18.257 -5.505 21.164 1.00 86.62 98 GLU A CA 1
ATOM 792 C C . GLU A 1 98 ? -18.722 -6.623 22.104 1.00 86.62 98 GLU A C 1
ATOM 794 O O . GLU A 1 98 ? -19.842 -6.593 22.607 1.00 86.62 98 GLU A O 1
ATOM 799 N N . ALA A 1 99 ? -17.832 -7.564 22.436 1.00 85.25 99 ALA A N 1
ATOM 800 C CA . ALA A 1 99 ? -18.141 -8.638 23.377 1.00 85.25 99 ALA A CA 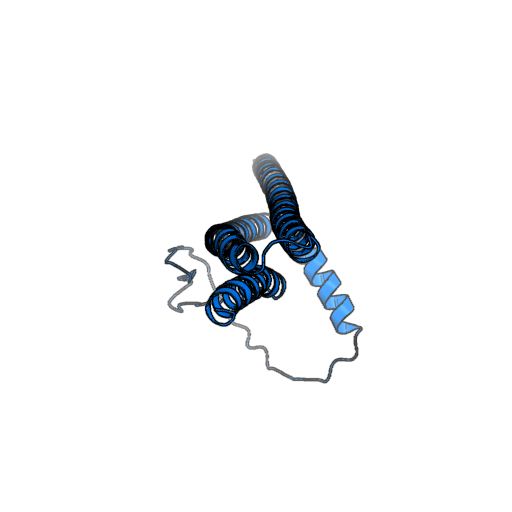1
ATOM 801 C C . ALA A 1 99 ? -18.495 -8.128 24.788 1.00 85.25 99 ALA A C 1
ATOM 803 O O . ALA A 1 99 ? -19.208 -8.814 25.519 1.00 85.25 99 ALA A O 1
ATOM 804 N N . ARG A 1 100 ? -17.996 -6.949 25.188 1.00 85.12 100 ARG A N 1
ATOM 805 C CA . ARG A 1 100 ? -18.351 -6.293 26.459 1.00 85.12 100 ARG A CA 1
ATOM 806 C C . ARG A 1 100 ? -19.646 -5.485 26.363 1.00 85.12 100 ARG A C 1
ATOM 808 O O . ARG A 1 100 ? -20.338 -5.375 27.372 1.00 85.12 100 ARG A O 1
ATOM 815 N N . LEU A 1 101 ? -19.955 -4.917 25.194 1.00 82.88 101 LEU A N 1
ATOM 816 C CA . LEU A 1 101 ? -21.179 -4.145 24.959 1.00 82.88 101 LEU A CA 1
ATOM 817 C C . LEU A 1 101 ? -22.435 -5.026 24.802 1.00 82.88 101 LEU A C 1
ATOM 819 O O . LEU A 1 101 ? -23.536 -4.529 25.026 1.00 82.88 101 LEU A O 1
ATOM 823 N N . GLY A 1 102 ? -22.298 -6.317 24.482 1.00 79.06 102 GLY A N 1
ATOM 824 C CA . GLY A 1 102 ? -23.447 -7.216 24.290 1.00 79.06 102 GLY A CA 1
ATOM 825 C C . GLY A 1 102 ? -24.114 -7.005 22.927 1.00 79.06 102 GLY A C 1
ATOM 826 O O . GLY A 1 102 ? -23.417 -6.716 21.966 1.00 79.06 102 GLY A O 1
ATOM 827 N N . ASP A 1 103 ? -25.442 -7.124 22.820 1.00 65.81 103 ASP A N 1
ATOM 828 C CA . ASP A 1 103 ? -26.184 -7.167 21.536 1.00 65.81 103 ASP A CA 1
ATOM 829 C C . ASP A 1 103 ? -26.110 -5.898 20.660 1.00 65.81 103 ASP A C 1
ATOM 831 O O . ASP A 1 103 ? -26.569 -5.893 19.519 1.00 65.81 103 ASP A O 1
ATOM 835 N N . MET A 1 104 ? -25.496 -4.818 21.141 1.00 58.16 104 MET A N 1
ATOM 836 C CA . MET A 1 104 ? -25.283 -3.591 20.369 1.00 58.16 104 MET A CA 1
ATOM 837 C C . MET A 1 104 ? -23.990 -3.679 19.542 1.00 58.16 104 MET A C 1
ATOM 839 O O . MET A 1 104 ? -23.055 -2.919 19.795 1.00 58.16 104 MET A O 1
ATOM 843 N N . CYS A 1 105 ? -23.887 -4.608 18.578 1.00 55.56 105 CYS A N 1
ATOM 844 C CA . CYS A 1 105 ? -22.711 -4.662 17.694 1.00 55.56 105 CYS A CA 1
ATOM 845 C C . CYS A 1 105 ? -22.983 -4.649 16.180 1.00 55.56 105 CYS A C 1
ATOM 847 O O . CYS A 1 105 ? -23.883 -5.298 15.643 1.00 55.56 105 CYS A O 1
ATOM 849 N N . LEU A 1 106 ? -22.134 -3.886 15.482 1.00 59.28 106 LEU A N 1
ATOM 850 C CA . LEU A 1 106 ? -22.134 -3.698 14.030 1.00 59.28 106 LEU A CA 1
ATOM 851 C C . LEU A 1 106 ? -21.483 -4.888 13.315 1.00 59.28 106 LEU A C 1
ATOM 853 O O . LEU A 1 106 ? -21.948 -5.277 12.249 1.00 59.28 106 LEU A O 1
ATOM 857 N N . PHE A 1 107 ? -20.438 -5.505 13.882 1.00 53.28 107 PHE A N 1
ATOM 858 C CA . PHE A 1 107 ? -19.772 -6.628 13.216 1.00 53.28 107 PHE A CA 1
ATOM 859 C C . PHE A 1 107 ? -20.517 -7.954 13.393 1.00 53.28 107 PHE A C 1
ATOM 861 O O . PHE A 1 107 ? -20.477 -8.780 12.485 1.00 53.28 107 PHE A O 1
ATOM 868 N N . THR A 1 108 ? -21.217 -8.164 14.513 1.00 53.47 108 THR A N 1
ATOM 869 C CA . THR A 1 108 ? -22.096 -9.331 14.716 1.00 53.47 108 THR A CA 1
ATOM 870 C C . THR A 1 108 ? -23.333 -9.254 13.834 1.00 53.47 108 THR A C 1
ATOM 872 O O . THR A 1 108 ? -23.642 -10.241 13.170 1.00 53.47 108 THR A O 1
ATOM 875 N N . SER A 1 109 ? -23.986 -8.090 13.749 1.00 54.75 109 SER A N 1
ATOM 876 C CA . SER A 1 109 ? -25.128 -7.879 12.848 1.00 54.75 109 SER A CA 1
ATOM 877 C C . SER A 1 109 ? -24.730 -7.978 11.373 1.00 54.75 109 SER A C 1
ATOM 879 O O . SER A 1 109 ? -25.413 -8.666 10.622 1.00 54.75 109 SER A O 1
ATOM 881 N N . GLN A 1 110 ? -23.589 -7.413 10.955 1.00 57.66 110 GLN A N 1
ATOM 882 C CA . GLN A 1 110 ? -23.087 -7.595 9.586 1.00 57.66 110 GLN A CA 1
ATOM 883 C C . GLN A 1 110 ? -22.653 -9.035 9.302 1.00 57.66 110 GLN A C 1
ATOM 885 O O . GLN A 1 110 ? -22.926 -9.536 8.217 1.00 57.66 110 GLN A O 1
ATOM 890 N N . SER A 1 111 ? -22.016 -9.735 10.250 1.00 54.09 111 SER A N 1
ATOM 891 C CA . SER A 1 111 ? -21.696 -11.156 10.064 1.00 54.09 111 SER A CA 1
ATOM 892 C C . SER A 1 111 ? -22.948 -12.027 10.004 1.00 54.09 111 SER A C 1
ATOM 894 O O . SER A 1 111 ? -22.987 -12.949 9.204 1.00 54.09 111 SER A O 1
ATOM 896 N N . ALA A 1 112 ? -23.981 -11.703 10.787 1.00 56.53 112 ALA A N 1
ATOM 897 C CA . ALA A 1 112 ? -25.260 -12.403 10.766 1.00 56.53 112 ALA A CA 1
ATOM 898 C C . ALA A 1 112 ? -26.022 -12.132 9.462 1.00 56.53 112 ALA A C 1
ATOM 900 O O . ALA A 1 112 ? -26.574 -13.059 8.882 1.00 56.53 112 ALA A O 1
ATOM 901 N N . ALA A 1 113 ? -25.995 -10.894 8.960 1.00 59.62 113 ALA A N 1
ATOM 902 C CA . ALA A 1 113 ? -26.555 -10.532 7.659 1.00 59.62 113 ALA A CA 1
ATOM 903 C C . ALA A 1 113 ? -25.799 -11.202 6.496 1.00 59.62 113 ALA A C 1
ATOM 905 O O . ALA A 1 113 ? -26.413 -11.682 5.546 1.00 59.62 113 ALA A O 1
ATOM 906 N N . LEU A 1 114 ? -24.467 -11.294 6.584 1.00 58.53 114 LEU A N 1
ATOM 907 C CA . LEU A 1 114 ? -23.649 -11.999 5.596 1.00 58.53 114 LEU A CA 1
ATOM 908 C C . LEU A 1 114 ? -23.884 -13.517 5.647 1.00 58.53 114 LEU A C 1
ATOM 910 O O . LEU A 1 114 ? -23.962 -14.154 4.600 1.00 58.53 114 LEU A O 1
ATOM 914 N N . ASP A 1 115 ? -24.026 -14.094 6.842 1.00 59.50 115 ASP A N 1
ATOM 915 C CA . ASP A 1 115 ? -24.373 -15.505 7.029 1.00 59.50 115 ASP A CA 1
ATOM 916 C C . ASP A 1 115 ? -25.780 -15.805 6.496 1.00 59.50 115 ASP A C 1
ATOM 918 O O . ASP A 1 115 ? -25.949 -16.826 5.834 1.00 59.50 115 ASP A O 1
ATOM 922 N N . LEU A 1 116 ? -26.751 -14.901 6.689 1.00 61.56 116 LEU A N 1
ATOM 923 C CA . LEU A 1 116 ? -28.093 -14.986 6.096 1.00 61.56 116 LEU A CA 1
ATOM 924 C C . LEU A 1 116 ? -28.026 -15.031 4.561 1.00 61.56 116 LEU A C 1
ATOM 926 O O . LEU A 1 116 ? -28.556 -15.961 3.949 1.00 61.56 116 LEU A O 1
ATOM 930 N N . HIS A 1 117 ? -27.273 -14.123 3.936 1.00 59.69 117 HIS A N 1
ATOM 931 C CA . HIS A 1 117 ? -27.054 -14.151 2.486 1.00 59.69 117 HIS A CA 1
ATOM 932 C C . HIS A 1 117 ? -26.319 -15.414 2.011 1.00 59.69 117 HIS A C 1
ATOM 934 O O . HIS A 1 117 ? -26.637 -15.979 0.966 1.00 59.69 117 HIS A O 1
ATOM 940 N N . LEU A 1 118 ? -25.340 -15.903 2.776 1.00 59.53 118 LEU A N 1
ATOM 941 C CA . LEU A 1 118 ? -24.625 -17.139 2.454 1.00 59.53 118 LEU A CA 1
ATOM 942 C C . LEU A 1 118 ? -25.498 -18.389 2.646 1.00 59.53 118 LEU A C 1
ATOM 944 O O . LEU A 1 118 ? -25.225 -19.396 1.990 1.00 59.53 118 LEU A O 1
ATOM 948 N N . THR A 1 119 ? -26.519 -18.351 3.508 1.00 56.81 119 THR A N 1
ATOM 949 C CA . THR A 1 119 ? -27.511 -19.429 3.647 1.00 56.81 119 THR A CA 1
ATOM 950 C C . THR A 1 119 ? -28.561 -19.437 2.540 1.00 56.81 119 THR A C 1
ATOM 952 O O . THR A 1 119 ? -29.051 -20.514 2.209 1.00 56.81 119 THR A O 1
ATOM 955 N N . GLU A 1 120 ? -28.854 -18.290 1.922 1.00 59.84 120 GLU A N 1
ATOM 956 C CA . GLU A 1 120 ? -29.706 -18.212 0.726 1.00 59.84 120 GLU A CA 1
ATOM 957 C C . GLU A 1 120 ? -28.989 -18.702 -0.540 1.00 59.84 120 GLU A C 1
ATOM 959 O O . GLU A 1 120 ? -29.631 -19.157 -1.486 1.00 59.84 120 GLU A O 1
ATOM 964 N N . THR A 1 121 ? -27.649 -18.711 -0.557 1.00 45.69 121 THR A N 1
ATOM 965 C CA . THR A 1 121 ? -26.915 -19.440 -1.602 1.00 45.69 121 THR A CA 1
ATOM 966 C C . THR A 1 121 ? -27.033 -20.955 -1.367 1.00 45.69 121 THR A C 1
ATOM 968 O O . THR A 1 121 ? -26.728 -21.421 -0.265 1.00 45.69 121 THR A O 1
ATOM 971 N N . PRO A 1 122 ? -27.434 -21.767 -2.365 1.00 45.34 122 PRO A N 1
ATOM 972 C CA . PRO A 1 122 ? -27.692 -23.192 -2.173 1.00 45.34 122 PRO A CA 1
ATOM 973 C C . PRO A 1 122 ? -26.393 -23.928 -1.814 1.00 45.34 122 PRO A C 1
ATOM 975 O O . PRO A 1 122 ? -25.578 -24.256 -2.676 1.00 45.34 122 PRO A O 1
ATOM 978 N N . LYS A 1 123 ? -26.167 -24.196 -0.520 1.00 47.81 123 LYS A N 1
ATOM 979 C CA . LYS A 1 123 ? -24.974 -24.910 -0.040 1.00 47.81 123 LYS A CA 1
ATOM 980 C C . LYS A 1 123 ? -25.297 -26.308 0.478 1.00 47.81 123 LYS A C 1
ATOM 982 O O . LYS A 1 123 ? -25.845 -26.513 1.557 1.00 47.81 123 LYS A O 1
ATOM 987 N N . ARG A 1 124 ? -24.846 -27.269 -0.334 1.00 55.41 124 ARG A N 1
ATOM 988 C CA . ARG A 1 124 ? -24.450 -28.660 -0.049 1.00 55.41 124 ARG A CA 1
ATOM 989 C C . ARG A 1 124 ? -24.278 -28.951 1.456 1.00 55.41 124 ARG A C 1
ATOM 991 O O . ARG A 1 124 ? -23.333 -28.480 2.091 1.00 55.41 124 ARG A O 1
ATOM 998 N N . LYS A 1 125 ? -25.177 -29.775 2.006 1.00 41.78 125 LYS A N 1
ATOM 999 C CA . LYS A 1 125 ? -25.190 -30.227 3.408 1.00 41.78 125 LYS A CA 1
ATOM 1000 C C . LYS A 1 125 ? -23.863 -30.908 3.779 1.00 41.78 125 LYS A C 1
ATOM 1002 O O . LYS A 1 125 ? -23.579 -32.010 3.322 1.00 41.78 125 LYS A O 1
ATOM 1007 N N . ARG A 1 126 ? -23.072 -30.295 4.661 1.00 52.69 126 ARG A N 1
ATOM 1008 C CA . ARG A 1 126 ? -22.060 -31.002 5.464 1.00 52.69 126 ARG A CA 1
ATOM 1009 C C . ARG A 1 126 ? -22.464 -30.913 6.927 1.00 52.69 126 ARG A C 1
ATOM 1011 O O . ARG A 1 126 ? -22.244 -29.906 7.593 1.00 52.69 126 ARG A O 1
ATOM 1018 N N . SER A 1 127 ? -23.084 -31.984 7.406 1.00 43.22 127 SER A N 1
ATOM 1019 C CA . SER A 1 127 ? -23.432 -32.202 8.805 1.00 43.22 127 SER A CA 1
ATOM 1020 C C . SER A 1 127 ? -22.166 -32.286 9.659 1.00 43.22 127 SER A C 1
ATOM 1022 O O . SER A 1 127 ? -21.346 -33.185 9.475 1.00 43.22 127 SER A O 1
ATOM 1024 N N . ARG A 1 128 ? -22.012 -31.376 10.624 1.00 48.72 128 ARG A N 1
ATOM 1025 C CA . ARG A 1 128 ? -21.109 -31.575 11.765 1.00 48.72 128 ARG A CA 1
ATOM 1026 C C . ARG A 1 128 ? -21.911 -31.517 13.071 1.00 48.72 128 ARG A C 1
ATOM 1028 O O . ARG A 1 128 ? -22.714 -30.598 13.233 1.00 48.72 128 ARG A O 1
ATOM 1035 N N . PRO A 1 129 ? -21.705 -32.470 13.996 1.00 46.41 129 PRO A N 1
ATOM 1036 C CA . PRO A 1 129 ? -22.461 -32.554 15.243 1.00 46.41 129 PRO A CA 1
ATOM 1037 C C . PRO A 1 129 ? -22.023 -31.480 16.255 1.00 46.41 129 PRO A C 1
ATOM 1039 O O . PRO A 1 129 ? -20.832 -31.243 16.459 1.00 46.41 129 PRO A O 1
ATOM 1042 N N . LYS A 1 130 ? -22.998 -30.833 16.913 1.00 42.75 130 LYS A N 1
ATOM 1043 C CA . LYS A 1 130 ? -22.789 -29.840 17.984 1.00 42.75 130 LYS A CA 1
ATOM 1044 C C . LYS A 1 130 ? -22.767 -30.528 19.356 1.00 42.75 130 LYS A C 1
ATOM 1046 O O . LYS A 1 130 ? -23.797 -31.016 19.811 1.00 42.75 130 LYS A O 1
ATOM 1051 N N . LYS A 1 131 ? -21.627 -30.495 20.054 1.00 48.50 131 LYS A N 1
ATOM 1052 C CA . LYS A 1 131 ? -21.498 -30.910 21.464 1.00 48.50 131 LYS A CA 1
ATOM 1053 C C . LYS A 1 131 ? -21.563 -29.665 22.364 1.00 48.50 131 LYS A C 1
ATOM 1055 O O . LYS A 1 131 ? -20.739 -28.765 22.224 1.00 48.50 131 LYS A O 1
ATOM 1060 N N . LYS A 1 132 ? -22.564 -29.579 23.251 1.00 43.09 132 LYS A N 1
ATOM 1061 C CA . LYS A 1 132 ? -22.753 -28.460 24.199 1.00 43.09 132 LYS A CA 1
ATOM 1062 C C . LYS A 1 132 ? -21.851 -28.661 25.430 1.00 43.09 132 LYS A C 1
ATOM 1064 O O . LYS A 1 132 ? -22.000 -29.661 26.122 1.00 43.09 132 LYS A O 1
ATOM 1069 N N . ARG A 1 133 ? -20.954 -27.715 25.735 1.00 43.62 133 ARG A N 1
ATOM 1070 C CA . ARG A 1 133 ? -20.181 -27.665 26.997 1.00 43.62 133 ARG A CA 1
ATOM 1071 C C . ARG A 1 133 ? -20.410 -26.306 27.672 1.00 43.62 133 ARG A C 1
ATOM 1073 O O . ARG A 1 133 ? -20.220 -25.271 27.039 1.00 43.62 133 ARG A O 1
ATOM 1080 N N . LYS A 1 134 ? -20.847 -26.319 28.937 1.00 43.59 134 LYS A N 1
ATOM 1081 C CA . LYS A 1 134 ? -20.922 -25.137 29.820 1.00 43.59 134 LYS A CA 1
ATOM 1082 C C . LYS A 1 134 ? -19.501 -24.785 30.284 1.00 43.59 134 LYS A C 1
ATOM 1084 O O . LYS A 1 134 ? -18.793 -25.678 30.735 1.00 43.59 134 LYS A O 1
ATOM 1089 N N . VAL A 1 135 ? -19.087 -23.518 30.173 1.00 42.28 135 VAL A N 1
ATOM 1090 C CA . VAL A 1 135 ? -17.747 -23.047 30.583 1.00 42.28 135 VAL A CA 1
ATOM 1091 C C . VAL A 1 135 ? -17.860 -21.768 31.414 1.00 42.28 135 VAL A C 1
ATOM 1093 O O . VAL A 1 135 ? -18.407 -20.766 30.952 1.00 42.28 135 VAL A O 1
ATOM 1096 N N . THR A 1 136 ? -17.301 -21.810 32.624 1.00 46.25 136 THR A N 1
ATOM 1097 C CA . THR A 1 136 ? -17.194 -20.708 33.596 1.00 46.25 136 THR A CA 1
ATOM 1098 C C . THR A 1 136 ? -15.913 -19.893 33.338 1.00 46.25 136 THR A C 1
ATOM 1100 O O . THR A 1 136 ? -14.886 -20.454 32.961 1.00 46.25 136 THR A O 1
ATOM 1103 N N . MET A 1 137 ? -15.958 -18.561 33.478 1.00 33.19 137 MET A N 1
ATOM 1104 C CA . MET A 1 137 ? -14.913 -17.640 32.991 1.00 33.19 137 MET A CA 1
ATOM 1105 C C . MET A 1 137 ? -13.900 -17.198 34.065 1.00 33.19 137 MET A C 1
ATOM 1107 O O . MET A 1 137 ? -14.291 -16.624 35.076 1.00 33.19 137 MET A O 1
ATOM 1111 N N . ARG A 1 138 ? -12.597 -17.310 33.766 1.00 43.38 138 ARG A N 1
ATOM 1112 C CA . ARG A 1 138 ? -11.525 -16.402 34.236 1.00 43.38 138 ARG A CA 1
ATOM 1113 C C . ARG A 1 138 ? -10.556 -16.150 33.070 1.00 43.38 138 ARG A C 1
ATOM 1115 O O . ARG A 1 138 ? -10.312 -17.064 32.286 1.00 43.38 138 ARG A O 1
ATOM 1122 N N . LYS A 1 139 ? -10.091 -14.906 32.894 1.00 41.94 139 LYS A N 1
ATOM 1123 C CA . LYS A 1 139 ? -9.450 -14.412 31.656 1.00 41.94 139 LYS A CA 1
ATOM 1124 C C . LYS A 1 139 ? -8.012 -13.957 31.950 1.00 41.94 139 LYS A C 1
ATOM 1126 O O . LYS A 1 139 ? -7.830 -13.026 32.725 1.00 41.94 139 LYS A O 1
ATOM 1131 N N . LEU A 1 140 ? -7.022 -14.587 31.313 1.00 46.09 140 LEU A N 1
ATOM 1132 C CA . LEU A 1 140 ? -5.628 -14.126 31.248 1.00 46.09 140 LEU A CA 1
ATOM 1133 C C . LEU A 1 140 ? -5.188 -14.166 29.774 1.00 46.09 140 LEU A C 1
ATOM 1135 O O . LEU A 1 140 ? -5.462 -15.148 29.082 1.00 46.09 140 LEU A O 1
ATOM 1139 N N . VAL A 1 141 ? -4.575 -13.088 29.278 1.00 45.38 141 VAL A N 1
ATOM 1140 C CA . VAL A 1 141 ? -4.174 -12.938 27.868 1.00 45.38 141 VAL A CA 1
ATOM 1141 C C . VAL A 1 141 ? -2.673 -12.679 27.810 1.00 45.38 141 VAL A C 1
ATOM 1143 O O . VAL A 1 141 ? -2.206 -11.676 28.342 1.00 45.38 141 VAL A O 1
ATOM 1146 N N . THR A 1 142 ? -1.936 -13.563 27.143 1.00 47.53 142 THR A N 1
ATOM 1147 C CA . THR A 1 142 ? -0.518 -13.397 26.801 1.00 47.53 142 THR A CA 1
ATOM 1148 C C . THR A 1 142 ? -0.382 -13.303 25.281 1.00 47.53 142 THR A C 1
ATOM 1150 O O . THR A 1 142 ? -1.070 -14.002 24.540 1.00 47.53 142 THR A O 1
ATOM 1153 N N . LEU A 1 143 ? 0.459 -12.383 24.804 1.00 40.19 143 LEU A N 1
ATOM 1154 C CA . LEU A 1 143 ? 0.585 -12.028 23.387 1.00 40.19 143 LEU A CA 1
ATOM 1155 C C . LEU A 1 143 ? 2.015 -12.345 22.931 1.00 40.19 143 LEU A C 1
ATOM 1157 O O . LEU A 1 143 ? 2.949 -11.633 23.292 1.00 40.19 143 LEU A O 1
ATOM 1161 N N . THR A 1 144 ? 2.198 -13.414 22.155 1.00 43.62 144 THR A N 1
ATOM 1162 C CA . THR A 1 144 ? 3.485 -13.775 21.539 1.00 43.62 144 THR A CA 1
ATOM 1163 C C . THR A 1 144 ? 3.384 -13.713 20.011 1.00 43.62 144 THR A C 1
ATOM 1165 O O . THR A 1 144 ? 2.319 -13.888 19.423 1.00 43.62 144 THR A O 1
ATOM 1168 N N . ARG A 1 145 ? 4.496 -13.360 19.349 1.00 41.84 145 ARG A N 1
ATOM 1169 C CA . ARG A 1 145 ? 4.618 -13.094 17.898 1.00 41.84 145 ARG A CA 1
ATOM 1170 C C . ARG A 1 145 ? 3.791 -14.067 17.037 1.00 41.84 145 ARG A C 1
ATOM 1172 O O . ARG A 1 145 ? 4.183 -15.208 16.834 1.00 41.84 145 ARG A O 1
ATOM 1179 N N . GLY A 1 146 ? 2.685 -13.577 16.475 1.00 46.41 146 GLY A N 1
ATOM 1180 C CA . GLY A 1 146 ? 1.881 -14.294 15.477 1.00 46.41 146 GLY A CA 1
ATOM 1181 C C . GLY A 1 146 ? 0.873 -15.313 16.019 1.00 46.41 146 GLY A C 1
ATOM 1182 O O . GLY A 1 146 ? 0.031 -15.774 15.250 1.00 46.41 146 GLY A O 1
ATOM 1183 N N . GLU A 1 147 ? 0.881 -15.611 17.318 1.00 40.72 147 GLU A N 1
ATOM 1184 C CA . GLU A 1 147 ? -0.118 -16.459 17.969 1.00 40.72 147 GLU A CA 1
ATOM 1185 C C . GLU A 1 147 ? -0.702 -15.736 19.182 1.00 40.72 147 GLU A C 1
ATOM 1187 O O . GLU A 1 147 ? -0.020 -15.418 20.151 1.00 40.72 147 GLU A O 1
ATOM 1192 N N . VAL A 1 148 ? -2.007 -15.468 19.134 1.00 47.47 148 VAL A N 1
ATOM 1193 C CA . VAL A 1 148 ? -2.737 -15.020 20.322 1.00 47.47 148 VAL A CA 1
ATOM 1194 C C . VAL A 1 148 ? -3.175 -16.272 21.066 1.00 47.47 148 VAL A C 1
ATOM 1196 O O . VAL A 1 148 ? -4.206 -16.869 20.743 1.00 47.47 148 VAL A O 1
ATOM 1199 N N . THR A 1 149 ? -2.367 -16.702 22.028 1.00 43.78 149 THR A N 1
ATOM 1200 C CA . THR A 1 149 ? -2.683 -17.827 22.905 1.00 43.78 149 THR A CA 1
ATOM 1201 C C . THR A 1 149 ? -3.666 -17.363 23.971 1.00 43.78 149 THR A C 1
ATOM 1203 O O . THR A 1 149 ? -3.348 -16.582 24.866 1.00 43.78 149 THR A O 1
ATOM 1206 N N . PHE A 1 150 ? -4.901 -17.850 23.879 1.00 43.25 150 PHE A N 1
ATOM 1207 C CA . PHE A 1 150 ? -5.870 -17.683 24.951 1.00 43.25 150 PHE A CA 1
ATOM 1208 C C . PHE A 1 150 ? -5.733 -18.836 25.938 1.00 43.25 150 PHE A C 1
ATOM 1210 O O . PHE A 1 150 ? -6.118 -19.965 25.633 1.00 43.25 150 PHE A O 1
ATOM 1217 N N . CYS A 1 151 ? -5.253 -18.535 27.144 1.00 41.00 151 CYS A N 1
ATOM 1218 C CA . CYS A 1 151 ? -5.410 -19.428 28.284 1.00 41.00 151 CYS A CA 1
ATOM 1219 C C . CYS A 1 151 ? -6.822 -19.252 28.842 1.00 41.00 151 CYS A C 1
ATOM 1221 O O . CYS A 1 151 ? -7.073 -18.473 29.762 1.00 41.00 151 CYS A O 1
ATOM 1223 N N . ARG A 1 152 ? -7.771 -19.972 28.241 1.00 39.81 152 ARG A N 1
ATOM 1224 C CA . ARG A 1 152 ? -9.107 -20.154 28.801 1.00 39.81 152 ARG A CA 1
ATOM 1225 C C . ARG A 1 152 ? -9.162 -21.574 29.356 1.00 39.81 152 ARG A C 1
ATOM 1227 O O . ARG A 1 152 ? -9.287 -22.517 28.591 1.00 39.81 152 ARG A O 1
ATOM 1234 N N . THR A 1 153 ? -9.040 -21.704 30.680 1.00 37.19 153 THR A N 1
ATOM 1235 C CA . THR A 1 153 ? -9.271 -22.958 31.429 1.00 37.19 153 THR A CA 1
ATOM 1236 C C . THR A 1 153 ? -8.562 -24.189 30.853 1.00 37.19 153 THR A C 1
ATOM 1238 O O . THR A 1 153 ? -9.214 -25.032 30.250 1.00 37.19 153 THR A O 1
ATOM 1241 N N . GLY A 1 154 ? -7.243 -24.302 31.034 1.00 40.81 154 GLY A N 1
ATOM 1242 C CA . GLY A 1 154 ? -6.492 -25.549 30.795 1.00 40.81 154 GLY A CA 1
ATOM 1243 C C . GLY A 1 154 ? -6.405 -26.045 29.343 1.00 40.81 154 GLY A C 1
ATOM 1244 O O . GLY A 1 154 ? -5.577 -26.899 29.056 1.00 40.81 154 GLY A O 1
ATOM 1245 N N . GLU A 1 155 ? -7.189 -25.491 28.418 1.00 39.22 155 GLU A N 1
ATOM 1246 C CA . GLU A 1 155 ? -7.120 -25.765 26.987 1.00 39.22 155 GLU A CA 1
ATOM 1247 C C . GLU A 1 155 ? -6.550 -24.523 26.287 1.00 39.22 155 GLU A C 1
ATOM 1249 O O . GLU A 1 155 ? -7.147 -23.442 26.269 1.00 39.22 155 GLU A O 1
ATOM 1254 N N . THR A 1 156 ? -5.350 -24.660 25.725 1.00 42.03 156 THR A N 1
ATOM 1255 C CA . THR A 1 156 ? -4.722 -23.644 24.880 1.00 42.03 156 THR A CA 1
ATOM 1256 C C . THR A 1 156 ? -5.497 -23.549 23.571 1.00 42.03 156 THR A C 1
ATOM 1258 O O . THR A 1 156 ? -5.321 -24.345 22.652 1.00 42.03 156 THR A O 1
ATOM 1261 N N . PHE A 1 157 ? -6.388 -22.561 23.461 1.00 41.88 157 PHE A N 1
ATOM 1262 C CA . PHE A 1 157 ? -7.100 -22.328 22.209 1.00 41.88 157 PHE A CA 1
ATOM 1263 C C . PHE A 1 157 ? -6.209 -21.514 21.265 1.00 41.88 157 PHE A C 1
ATOM 1265 O O . PHE A 1 157 ? -6.263 -20.283 21.226 1.00 41.88 157 PHE A O 1
ATOM 1272 N N . THR A 1 158 ? -5.369 -22.206 20.495 1.00 46.50 158 THR A N 1
ATOM 1273 C CA . THR A 1 158 ? -4.588 -21.618 19.402 1.00 46.50 158 THR A CA 1
ATOM 1274 C C . THR A 1 158 ? -5.494 -21.424 18.191 1.00 46.50 158 THR A C 1
ATOM 1276 O O . THR A 1 158 ? -5.541 -22.216 17.248 1.00 46.50 158 THR A O 1
ATOM 1279 N N . ARG A 1 159 ? -6.282 -20.342 18.187 1.00 48.47 159 ARG A N 1
ATOM 1280 C CA . ARG A 1 159 ? -7.009 -19.974 16.969 1.00 48.47 159 ARG A CA 1
ATOM 1281 C C . ARG A 1 159 ? -6.010 -19.343 16.004 1.00 48.47 159 ARG A C 1
ATOM 1283 O O . ARG A 1 159 ? -5.718 -18.154 16.108 1.00 48.47 159 ARG A O 1
ATOM 1290 N N . LYS A 1 160 ? -5.512 -20.129 15.043 1.00 49.22 160 LYS A N 1
ATOM 1291 C CA . LYS A 1 160 ? -4.844 -19.582 13.856 1.00 49.22 160 LYS A CA 1
ATOM 1292 C C . LYS A 1 160 ? -5.858 -18.710 13.127 1.00 49.22 160 LYS A C 1
ATOM 1294 O O . LYS A 1 160 ? -6.742 -19.206 12.429 1.00 49.22 160 LYS A O 1
ATOM 1299 N N 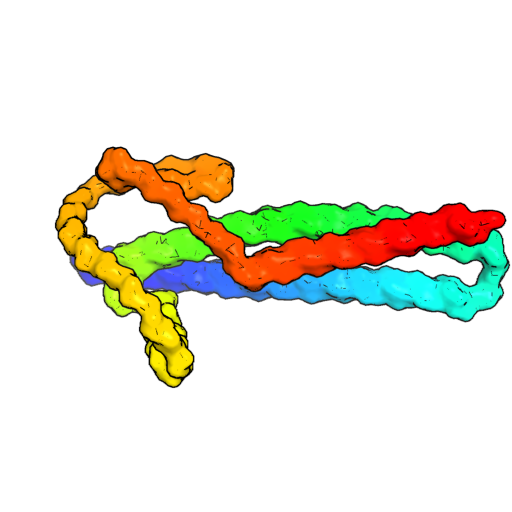. TRP A 1 161 ? -5.776 -17.402 13.341 1.00 53.16 161 TRP A N 1
ATOM 1300 C CA . TRP A 1 161 ? -6.524 -16.436 12.557 1.00 53.16 161 TRP A CA 1
ATOM 1301 C C . TRP A 1 161 ? -5.988 -16.526 11.134 1.00 53.16 161 TRP A C 1
ATOM 1303 O O . TRP A 1 161 ? -4.927 -15.988 10.822 1.00 53.16 161 TRP A O 1
ATOM 1313 N N . GLY A 1 162 ? -6.685 -17.288 10.290 1.00 50.09 162 GLY A N 1
ATOM 1314 C CA . GLY A 1 162 ? -6.347 -17.400 8.881 1.00 50.09 162 GLY A CA 1
ATOM 1315 C C . GLY A 1 162 ? -6.212 -16.001 8.290 1.00 50.09 162 GLY A C 1
ATOM 1316 O O . GLY A 1 162 ? -7.060 -15.140 8.535 1.00 50.09 162 GLY A O 1
ATOM 1317 N N . CYS A 1 163 ? -5.128 -15.767 7.550 1.00 53.09 163 CYS A N 1
ATOM 1318 C CA . CYS A 1 163 ? -4.949 -14.536 6.792 1.00 53.09 163 CYS A CA 1
ATOM 1319 C C . CYS A 1 163 ? -6.219 -14.304 5.962 1.00 53.09 163 CYS A C 1
ATOM 1321 O O . CYS A 1 163 ? -6.552 -15.128 5.105 1.00 53.09 163 CYS A O 1
ATOM 1323 N N . SER A 1 164 ? -6.944 -13.222 6.254 1.00 62.47 164 SER A N 1
ATOM 1324 C CA . SER A 1 164 ? -8.109 -12.805 5.471 1.00 62.47 164 SER A CA 1
ATOM 1325 C C . SER A 1 164 ? -7.677 -12.673 4.005 1.00 62.47 164 SER A C 1
ATOM 1327 O O . SER A 1 164 ? -6.568 -12.200 3.752 1.00 62.47 164 SER A O 1
ATOM 1329 N N . SER A 1 165 ? -8.490 -13.121 3.039 1.00 63.53 165 SER A N 1
ATOM 1330 C CA . SER A 1 165 ? -8.075 -13.153 1.621 1.00 63.53 165 SER A CA 1
ATOM 1331 C C . SER A 1 165 ? -7.572 -11.791 1.128 1.00 63.53 165 SER A C 1
ATOM 1333 O O . SER A 1 165 ? -6.575 -11.742 0.415 1.00 63.53 165 SER A O 1
ATOM 1335 N N . SER A 1 166 ? -8.166 -10.698 1.620 1.00 67.56 166 SER A N 1
ATOM 1336 C CA . SER A 1 166 ? -7.735 -9.320 1.354 1.00 67.56 166 SER A CA 1
ATOM 1337 C C . SER A 1 166 ? -6.258 -9.085 1.706 1.00 67.56 166 SER A C 1
ATOM 1339 O O . SER A 1 166 ? -5.505 -8.611 0.865 1.00 67.56 166 SER A O 1
ATOM 1341 N N . THR A 1 167 ? -5.784 -9.534 2.874 1.00 71.44 167 THR A N 1
ATOM 1342 C CA . THR A 1 167 ? -4.364 -9.375 3.250 1.00 71.44 167 THR A CA 1
ATOM 1343 C C . THR A 1 167 ? -3.404 -10.191 2.384 1.00 71.44 167 THR A C 1
ATOM 1345 O O . THR A 1 167 ? -2.242 -9.828 2.264 1.00 71.44 167 THR A O 1
ATOM 1348 N N . LYS A 1 168 ? -3.860 -11.286 1.758 1.00 80.94 168 LYS A N 1
ATOM 1349 C CA . LYS A 1 168 ? -3.001 -12.080 0.863 1.00 80.94 168 LYS A CA 1
ATOM 1350 C C . LYS A 1 168 ? -2.746 -11.354 -0.456 1.00 80.94 168 LYS A C 1
ATOM 1352 O O . LYS A 1 168 ? -1.617 -11.359 -0.929 1.00 80.94 168 LYS A O 1
ATOM 1357 N N . ILE A 1 169 ? -3.778 -10.719 -1.014 1.00 83.50 169 ILE A N 1
ATOM 1358 C CA . ILE A 1 169 ? -3.671 -9.952 -2.263 1.00 83.50 169 ILE A CA 1
ATOM 1359 C C . ILE A 1 169 ? -2.746 -8.746 -2.055 1.00 83.50 169 ILE A C 1
ATOM 1361 O O . ILE A 1 169 ? -1.850 -8.513 -2.860 1.00 83.50 169 ILE A O 1
ATOM 1365 N N . GLU A 1 170 ? -2.883 -8.047 -0.926 1.00 84.44 170 GLU A N 1
ATOM 1366 C CA . GLU A 1 170 ? -2.034 -6.893 -0.583 1.00 84.44 170 GLU A CA 1
ATOM 1367 C C . GLU A 1 170 ? -0.545 -7.247 -0.461 1.00 84.44 170 GLU A C 1
ATOM 1369 O O . GLU A 1 170 ? 0.315 -6.425 -0.767 1.00 84.44 170 GLU A O 1
ATOM 1374 N N . LEU A 1 171 ? -0.235 -8.476 -0.039 1.00 86.56 171 LEU A N 1
ATOM 1375 C CA . LEU A 1 171 ? 1.131 -8.998 0.029 1.00 86.56 171 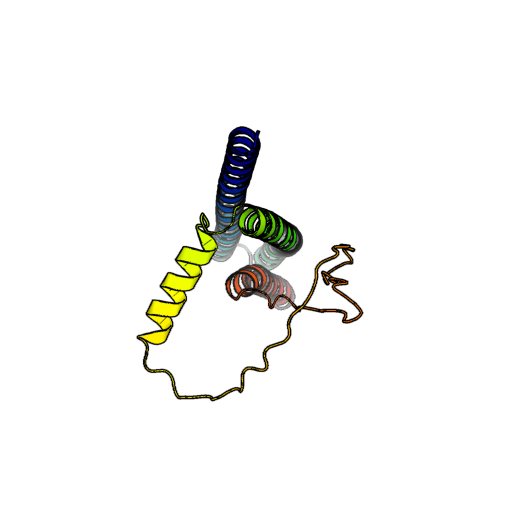LEU A CA 1
ATOM 1376 C C . LEU A 1 171 ? 1.655 -9.501 -1.321 1.00 86.56 171 LEU A C 1
ATOM 1378 O O . LEU A 1 171 ? 2.865 -9.495 -1.528 1.00 86.56 171 LEU A O 1
ATOM 1382 N N . ALA A 1 172 ? 0.774 -9.920 -2.231 1.00 90.88 172 ALA A N 1
ATOM 1383 C CA . ALA A 1 172 ? 1.163 -10.412 -3.549 1.00 90.88 172 ALA A CA 1
ATOM 1384 C C . ALA A 1 172 ? 1.625 -9.277 -4.475 1.00 90.88 172 ALA A C 1
ATOM 1386 O O . ALA A 1 172 ? 2.597 -9.450 -5.205 1.00 90.88 172 ALA A O 1
ATOM 1387 N N . VAL A 1 173 ? 0.983 -8.104 -4.409 1.00 92.00 173 VAL A N 1
ATOM 1388 C CA . VAL A 1 173 ? 1.280 -6.970 -5.305 1.00 92.00 173 VAL A CA 1
ATOM 1389 C C . VAL A 1 173 ? 2.756 -6.529 -5.249 1.00 92.00 173 VAL A C 1
ATOM 1391 O O . VAL A 1 173 ? 3.383 -6.460 -6.308 1.00 92.00 173 VAL A O 1
ATOM 1394 N N . PRO A 1 174 ? 3.373 -6.293 -4.071 1.00 92.44 174 PRO A N 1
ATOM 1395 C CA . PRO A 1 174 ? 4.791 -5.938 -4.000 1.00 92.44 174 PRO A CA 1
ATOM 1396 C C . PRO A 1 174 ? 5.705 -7.059 -4.493 1.00 92.44 174 PRO A C 1
ATOM 1398 O O . PRO A 1 174 ? 6.746 -6.769 -5.067 1.00 92.44 174 PRO A O 1
ATOM 1401 N N . CYS A 1 175 ? 5.323 -8.328 -4.308 1.00 93.88 175 CYS A N 1
ATOM 1402 C CA . CYS A 1 175 ? 6.089 -9.463 -4.820 1.00 93.88 175 CYS A CA 1
ATOM 1403 C C . CYS A 1 175 ? 6.066 -9.513 -6.353 1.00 93.88 175 CYS A C 1
ATOM 1405 O O . CYS A 1 175 ? 7.120 -9.687 -6.955 1.00 93.88 175 CYS A O 1
ATOM 1407 N N . CYS A 1 176 ? 4.907 -9.303 -6.985 1.00 95.44 176 CYS A N 1
ATOM 1408 C CA . CYS A 1 176 ? 4.795 -9.242 -8.444 1.00 95.44 176 CYS A CA 1
ATOM 1409 C C . CYS A 1 176 ? 5.628 -8.091 -9.031 1.00 95.44 176 CYS A C 1
ATOM 1411 O O . CYS A 1 176 ? 6.363 -8.280 -10.000 1.00 95.44 176 CYS A O 1
ATOM 1413 N N . LEU A 1 177 ? 5.569 -6.907 -8.416 1.00 95.25 177 LEU A N 1
ATOM 1414 C CA . LEU A 1 177 ? 6.374 -5.761 -8.846 1.00 95.25 177 LEU A CA 1
ATOM 1415 C C . LEU A 1 177 ? 7.870 -5.983 -8.599 1.00 95.25 177 LEU A C 1
ATOM 1417 O O . LEU A 1 177 ? 8.687 -5.654 -9.452 1.00 95.25 177 LEU A O 1
ATOM 1421 N N . PHE A 1 178 ? 8.238 -6.614 -7.485 1.00 96.75 178 PHE A N 1
ATOM 1422 C CA . PHE A 1 178 ? 9.621 -7.004 -7.222 1.00 96.75 178 PHE A CA 1
ATOM 1423 C C . PHE A 1 178 ? 10.147 -7.959 -8.298 1.00 96.75 178 PHE A C 1
ATOM 1425 O O . PHE A 1 178 ? 11.233 -7.742 -8.829 1.00 96.75 178 PHE A O 1
ATOM 1432 N N . THR A 1 179 ? 9.369 -8.985 -8.669 1.00 96.69 179 THR A N 1
ATOM 1433 C CA . THR A 1 179 ? 9.753 -9.902 -9.752 1.00 96.69 179 THR A CA 1
ATOM 1434 C C . THR A 1 179 ? 9.875 -9.188 -11.093 1.00 96.69 179 THR A C 1
ATOM 1436 O O . THR A 1 179 ? 10.802 -9.475 -11.839 1.00 96.69 179 THR A O 1
ATOM 1439 N N . PHE A 1 180 ? 9.002 -8.218 -11.379 1.00 96.94 180 PHE A N 1
ATOM 1440 C CA . PHE A 1 180 ? 9.106 -7.391 -12.579 1.00 96.94 180 PHE A CA 1
ATOM 1441 C C . PHE A 1 180 ? 10.427 -6.607 -12.610 1.00 96.94 180 PHE A C 1
ATOM 1443 O O . PHE A 1 180 ? 11.180 -6.720 -13.573 1.00 96.94 180 PHE A O 1
ATOM 1450 N N . TRP A 1 181 ? 10.761 -5.879 -11.541 1.00 97.62 181 TRP A N 1
ATOM 1451 C CA . TRP A 1 181 ? 12.009 -5.112 -11.478 1.00 97.62 181 TRP A CA 1
ATOM 1452 C C . TRP A 1 181 ? 13.254 -5.999 -11.514 1.00 97.62 181 TRP A C 1
ATOM 1454 O O . TRP A 1 181 ? 14.256 -5.622 -12.116 1.00 97.62 181 TRP A O 1
ATOM 1464 N N . LEU A 1 182 ? 13.184 -7.198 -10.931 1.00 96.94 182 LEU A N 1
ATOM 1465 C CA . LEU A 1 182 ? 14.257 -8.183 -11.018 1.00 96.94 182 LEU A CA 1
ATOM 1466 C C . LEU A 1 182 ? 14.480 -8.641 -12.465 1.00 96.94 182 LEU A C 1
ATOM 1468 O O . LEU A 1 182 ? 15.622 -8.732 -12.903 1.00 96.94 182 LEU A O 1
ATOM 1472 N N . LEU A 1 183 ? 13.405 -8.887 -13.220 1.00 96.25 183 LEU A N 1
ATOM 1473 C CA . LEU A 1 183 ? 13.501 -9.247 -14.636 1.00 96.25 183 LEU A CA 1
ATOM 1474 C C . LEU A 1 183 ? 14.085 -8.107 -15.473 1.00 96.25 183 LEU A C 1
ATOM 1476 O O . LEU A 1 183 ? 14.946 -8.368 -16.308 1.00 96.25 183 LEU A O 1
ATOM 1480 N N . VAL A 1 184 ? 13.680 -6.856 -15.223 1.00 94.00 184 VAL A N 1
ATOM 1481 C CA . VAL A 1 184 ? 14.268 -5.679 -15.890 1.00 94.00 184 VAL A CA 1
ATOM 1482 C C . VAL A 1 184 ? 15.764 -5.580 -15.591 1.00 94.00 184 VAL A C 1
ATOM 1484 O O . VAL A 1 184 ? 16.557 -5.363 -16.506 1.00 94.00 184 VAL A O 1
ATOM 1487 N N . LEU A 1 185 ? 16.163 -5.791 -14.332 1.00 95.00 185 LEU A N 1
ATOM 1488 C CA . LEU A 1 185 ? 17.569 -5.780 -13.935 1.00 95.00 185 LEU A CA 1
ATOM 1489 C C . LEU A 1 185 ? 18.361 -6.861 -14.676 1.00 95.00 185 LEU A C 1
ATOM 1491 O O . LEU A 1 185 ? 19.391 -6.556 -15.268 1.00 95.00 185 LEU A O 1
ATOM 1495 N N . VAL A 1 186 ? 17.869 -8.106 -14.664 1.00 95.25 186 VAL A N 1
ATOM 1496 C CA . VAL A 1 186 ? 18.513 -9.244 -15.336 1.00 95.25 186 VAL A CA 1
ATOM 1497 C C . VAL A 1 186 ? 18.611 -8.989 -16.837 1.00 95.25 186 VAL A C 1
ATOM 1499 O O . VAL A 1 186 ? 19.698 -9.110 -17.391 1.00 95.25 186 VAL A O 1
ATOM 1502 N N . ALA A 1 187 ? 17.528 -8.562 -17.490 1.00 91.19 187 ALA A N 1
ATOM 1503 C CA . ALA A 1 187 ? 17.535 -8.232 -18.914 1.00 91.19 187 ALA A CA 1
ATOM 1504 C C . ALA A 1 187 ? 18.581 -7.155 -19.254 1.00 91.19 187 ALA A C 1
ATOM 1506 O O . ALA A 1 187 ? 19.273 -7.273 -20.260 1.00 91.19 187 ALA A O 1
ATOM 1507 N N . GLY A 1 188 ? 18.768 -6.158 -18.383 1.00 88.62 188 GLY A N 1
ATOM 1508 C CA . GLY A 1 188 ? 19.802 -5.133 -18.544 1.00 88.62 188 GLY A CA 1
ATOM 1509 C C . GLY A 1 188 ? 21.247 -5.657 -18.524 1.00 88.62 188 GLY A C 1
ATOM 1510 O O . GLY A 1 188 ? 22.127 -4.980 -19.050 1.00 88.62 188 GLY A O 1
ATOM 1511 N N . TYR A 1 189 ? 21.502 -6.840 -17.953 1.00 89.44 189 TYR A N 1
ATOM 1512 C CA . TYR A 1 189 ? 22.811 -7.509 -18.009 1.00 89.44 189 TYR A CA 1
ATOM 1513 C C . TYR A 1 189 ? 22.986 -8.402 -19.243 1.00 89.44 189 TYR A C 1
ATOM 1515 O O . TYR A 1 189 ? 24.113 -8.601 -19.677 1.00 89.44 189 TYR A O 1
ATOM 1523 N N . TRP A 1 190 ? 21.899 -8.931 -19.812 1.00 89.88 190 TRP A N 1
ATOM 1524 C CA . TRP A 1 190 ? 21.956 -9.819 -20.982 1.00 89.88 190 TRP A CA 1
ATOM 1525 C C . TRP A 1 190 ? 22.133 -9.082 -22.316 1.00 89.88 190 TRP A C 1
ATOM 1527 O O . TRP A 1 190 ? 22.543 -9.699 -23.289 1.00 89.88 190 TRP A O 1
ATOM 1537 N N . VAL A 1 191 ? 21.820 -7.784 -22.376 1.00 80.81 191 VAL A N 1
ATOM 1538 C CA . VAL A 1 191 ? 21.894 -6.956 -23.601 1.00 80.81 191 VAL A CA 1
ATOM 1539 C C . VAL A 1 191 ? 23.286 -6.301 -23.770 1.00 80.81 191 VAL A C 1
ATOM 1541 O O . VAL A 1 191 ? 23.409 -5.245 -24.381 1.00 80.81 191 VAL A O 1
ATOM 1544 N N . GLN A 1 192 ? 24.342 -6.892 -23.201 1.00 64.69 192 GLN A N 1
ATOM 1545 C CA . GLN A 1 192 ? 25.739 -6.473 -23.414 1.00 64.69 192 GLN A CA 1
ATOM 1546 C C . GLN A 1 192 ? 26.345 -7.186 -24.619 1.00 64.69 192 GLN A C 1
ATOM 1548 O O . GLN A 1 192 ? 27.111 -6.513 -25.341 1.00 64.69 192 GLN A O 1
#

Foldseek 3Di:
DVVVVLVVLVVVLVVLVVVLVVLVVVVVVVVVVLVVVLVVLVVVLVVLVPPPDDLVVNLVVLQVSLVVQQVSLVVQLVVLVVSLVVNVVSVVVSVVSDVVNPPPDDVVVVVVVVVVVVVVPDDDDDDDDDDDDDADDDWDWDDDPQFGFTPTPPDGPGPNPPDDVVSVVSNVVSVVSNVVSVVSNVVSVVSD

pLDDT: mean 76.15, std 20.07, range [33.19, 97.62]

Sequence (192 aa):
MKSDRLLKMTAEYRAALDLWKHDDNLRQSRQSNFLNANVALVALLGAILGIKSDLALLPLLSRLTAAFGLPLCMVWWLVQRRNGEYVRLRRFQLRDLEARLGDMCLFTSQSAALDLHLTETPKRKRSRPKKKRKVTMRKLVTLTRGEVTFCRTGETFTRKWGCSSSTKIELAVPCCLFTFWLLVLVAGYWVQ

Secondary structure (DSSP, 8-state):
-HHHHHHHHHHHHHHHHHHHHHHHHHHHHHHHHHHHHHHHHHHHHHHHHHS---TTTHHHHHHHHHHHHHHHHHHHHHHHHHHHHHHHHHHHHHHHHHHHH-S--HHHHHHHHHHHHHHHS------------------EEEEETTEEEEEETTEEEE------HHHHHHHHHHHHHHHHHHHHHHHHHHT-

Radius of gyration: 24.76 Å; chains: 1; bounding box: 55×40×68 Å